Protein 4QNI (pdb70)

InterPro domains:
  IPR025371 BT_3044-like, C-terminal [PF14274] (180-335)
  IPR032509 Domain of unknown function DUF4973 [PF16343] (24-166)

Nearest PDB structures (foldseek):
  4qni-assembly1_A  TM=1.003E+00  e=5.039E-66  Bacteroides thetaiotaomicron VPI-5482
  3sot-assembly1_B  TM=8.609E-01  e=1.521E-31  Bacteroides ovatus ATCC 8483
  3sot-assembly2_E  TM=8.534E-01  e=2.349E-31  Bacteroides ovatus ATCC 8483
  3nqk-assembly1_A-2  TM=8.377E-01  e=5.308E-31  Bacteroides ovatus ATCC 8483
  3p02-assembly1_A  TM=8.271E-01  e=9.589E-28  Bacteroides ovatus ATCC 8483

Structure (mmCIF, N/CA/C/O backbone):
data_4QNI
#
_entry.id   4QNI
#
_cell.length_a   96.922
_cell.length_b   96.922
_cell.length_c   158.067
_cell.angle_alpha   90.000
_cell.angle_beta   90.000
_cell.angle_gamma   90.000
#
_symmetry.space_group_name_H-M   'I 4 2 2'
#
loop_
_entity.id
_entity.type
_entity.pdbx_description
1 polymer 'Uncharacterized protein'
2 non-polymer 'CHLORIDE ION'
3 non-polymer 'CITRIC ACID'
4 non-polymer 1,2-ETHANEDIOL
5 water water
#
loop_
_atom_site.group_PDB
_atom_site.id
_atom_site.type_symbol
_atom_site.label_atom_id
_atom_site.label_alt_id
_atom_site.label_comp_id
_atom_site.label_asym_id
_atom_site.label_entity_id
_atom_site.label_seq_id
_atom_site.pdbx_PDB_ins_code
_atom_site.Cartn_x
_atom_site.Cartn_y
_atom_site.Cartn_z
_atom_site.occupancy
_atom_site.B_iso_or_equiv
_atom_site.auth_seq_id
_atom_site.auth_comp_id
_atom_site.auth_asym_id
_atom_site.auth_atom_id
_atom_site.pdbx_PDB_model_num
ATOM 1 N N . TYR A 1 9 ? 37.664 40.316 56.165 1.00 99.06 29 TYR A N 1
ATOM 2 C CA . TYR A 1 9 ? 38.290 39.957 54.891 1.00 97.46 29 TYR A CA 1
ATOM 3 C C . TYR A 1 9 ? 37.768 38.586 54.427 1.00 98.50 29 TYR A C 1
ATOM 4 O O . TYR A 1 9 ? 36.550 38.368 54.496 1.00 98.80 29 TYR A O 1
ATOM 6 N N . GLU A 1 10 ? 38.682 37.684 53.929 1.00 91.18 30 GLU A N 1
ATOM 7 C CA . GLU A 1 10 ? 38.462 36.303 53.450 1.00 88.27 30 GLU A CA 1
ATOM 8 C C . GLU A 1 10 ? 37.700 36.215 52.094 1.00 88.71 30 GLU A C 1
ATOM 9 O O . GLU A 1 10 ? 37.992 35.324 51.285 1.00 86.13 30 GLU A O 1
ATOM 11 N N . HIS A 1 11 ? 36.731 37.131 51.865 1.00 84.33 31 HIS A N 1
ATOM 12 C CA . HIS A 1 11 ? 35.884 37.181 50.671 1.00 82.40 31 HIS A CA 1
ATOM 13 C C . HIS A 1 11 ? 35.984 38.498 49.922 1.00 81.65 31 HIS A C 1
ATOM 14 O O . HIS A 1 11 ? 35.682 39.556 50.478 1.00 82.44 31 HIS A O 1
ATOM 21 N N . TYR A 1 12 ? 36.362 38.418 48.642 1.00 73.78 32 TYR A N 1
ATOM 22 C CA . TYR A 1 12 ? 36.394 39.541 47.712 1.00 72.44 32 TYR A CA 1
ATOM 23 C C . TYR A 1 12 ? 35.131 39.470 46.841 1.00 67.87 32 TYR A C 1
ATOM 24 O O . TYR A 1 12 ? 34.810 38.419 46.289 1.00 62.97 32 TYR A O 1
ATOM 33 N N . ILE A 1 13 ? 34.391 40.573 46.782 1.00 63.90 33 ILE A N 1
ATOM 34 C CA . ILE A 1 13 ? 33.147 40.698 46.031 1.00 63.05 33 ILE A CA 1
ATOM 35 C C . ILE A 1 13 ? 33.346 41.655 44.869 1.00 66.20 33 ILE A C 1
ATOM 36 O O . ILE A 1 13 ? 33.911 42.734 45.048 1.00 66.48 33 ILE A O 1
ATOM 41 N N . SER A 1 14 ? 32.855 41.285 43.691 1.00 61.97 34 SER A N 1
ATOM 42 C CA . SER A 1 14 ? 32.940 42.145 42.506 1.00 61.90 34 SER A CA 1
ATOM 43 C C . SER A 1 14 ? 31.812 41.849 41.500 1.00 64.19 34 SER A C 1
ATOM 44 O O . SER A 1 14 ? 31.312 40.732 41.455 1.00 64.18 34 SER A O 1
ATOM 47 N N . PHE A 1 15 ? 31.443 42.834 40.676 1.00 59.23 35 PHE A N 1
ATOM 48 C CA . PHE A 1 15 ? 30.452 42.651 39.607 1.00 57.69 35 PHE A CA 1
ATOM 49 C C . PHE A 1 15 ? 31.160 41.977 38.470 1.00 66.14 35 PHE A C 1
ATOM 50 O O . PHE A 1 15 ? 32.357 42.172 38.409 1.00 62.66 35 PHE A O 1
ATOM 58 N N . SER A 1 16 ? 30.473 41.218 37.564 1.00 71.87 36 SER A N 1
ATOM 59 C CA . SER A 1 16 ? 31.132 40.522 36.430 1.00 74.81 36 SER A CA 1
ATOM 60 C C . SER A 1 16 ? 31.955 41.524 35.568 1.00 88.99 36 SER A C 1
ATOM 61 O O . SER A 1 16 ? 31.558 42.074 34.522 1.00 89.88 36 SER A O 1
ATOM 64 N N . SER A 1 17 ? 33.103 41.793 36.187 1.00 90.78 37 SER A N 1
ATOM 65 C CA . SER A 1 17 ? 34.296 42.568 35.909 1.00 92.09 37 SER A CA 1
ATOM 66 C C . SER A 1 17 ? 35.378 41.792 36.670 1.00 96.42 37 SER A C 1
ATOM 67 O O . SER A 1 17 ? 35.431 41.797 37.910 1.00 95.24 37 SER A O 1
ATOM 70 N N . GLN A 1 18 ? 36.077 40.955 35.920 1.00 92.83 38 GLN A N 1
ATOM 71 C CA . GLN A 1 18 ? 37.172 40.131 36.383 1.00 91.58 38 GLN A CA 1
ATOM 72 C C . GLN A 1 18 ? 38.160 40.061 35.222 1.00 97.71 38 GLN A C 1
ATOM 73 O O . GLN A 1 18 ? 37.730 39.950 34.064 1.00 96.85 38 GLN A O 1
ATOM 75 N N . LEU A 1 19 ? 39.477 40.182 35.514 1.00 96.75 39 LEU A N 1
ATOM 76 C CA . LEU A 1 19 ? 40.541 40.129 34.496 1.00 97.52 39 LEU A CA 1
ATOM 77 C C . LEU A 1 19 ? 40.576 38.740 33.826 1.00 101.98 39 LEU A C 1
ATOM 78 O O . LEU A 1 19 ? 41.430 38.479 32.972 1.00 101.65 39 LEU A O 1
ATOM 80 N N . ASP A 1 20 ? 39.598 37.874 34.188 1.00 98.63 40 ASP A N 1
ATOM 81 C CA . ASP A 1 20 ? 39.405 36.528 33.670 1.00 97.20 40 ASP A CA 1
ATOM 82 C C . ASP A 1 20 ? 38.801 36.588 32.222 1.00 102.28 40 ASP A C 1
ATOM 83 O O . ASP A 1 20 ? 37.686 36.144 31.929 1.00 102.58 40 ASP A O 1
ATOM 88 N N . SER A 1 21 ? 39.582 37.261 31.362 1.00 98.55 41 SER A N 1
ATOM 89 C CA . SER A 1 21 ? 39.600 37.418 29.908 1.00 98.05 41 SER A CA 1
ATOM 90 C C . SER A 1 21 ? 40.963 36.801 29.526 1.00 98.98 41 SER A C 1
ATOM 91 O O . SER A 1 21 ? 41.249 36.454 28.370 1.00 98.68 41 SER A O 1
ATOM 94 N N . LYS A 1 22 ? 41.786 36.659 30.596 1.00 91.55 42 LYS A N 1
ATOM 95 C CA . LYS A 1 22 ? 43.111 36.071 30.757 1.00 88.62 42 LYS A CA 1
ATOM 96 C C . LYS A 1 22 ? 43.061 35.155 32.001 1.00 85.85 42 LYS A C 1
ATOM 97 O O . LYS A 1 22 ? 42.125 35.251 32.799 1.00 85.28 42 LYS A O 1
ATOM 99 N N . GLY A 1 23 ? 44.049 34.289 32.175 1.00 76.46 43 GLY A N 1
ATOM 100 C CA . GLY A 1 23 ? 44.052 33.425 33.347 1.00 72.43 43 GLY A CA 1
ATOM 101 C C . GLY A 1 23 ? 44.431 31.982 33.120 1.00 67.80 43 GLY A C 1
ATOM 102 O O . GLY A 1 23 ? 45.086 31.399 33.991 1.00 67.92 43 GLY A O 1
ATOM 103 N N . VAL A 1 24 ? 44.009 31.378 31.980 1.00 57.41 44 VAL A N 1
ATOM 104 C CA . VAL A 1 24 ? 44.326 29.968 31.683 1.00 53.31 44 VAL A CA 1
ATOM 105 C C . VAL A 1 24 ? 45.706 29.870 31.007 1.00 54.02 44 VAL A C 1
ATOM 106 O O . VAL A 1 24 ? 45.928 30.516 29.984 1.00 53.84 44 VAL A O 1
ATOM 110 N N . THR A 1 25 ? 46.619 29.060 31.584 1.00 47.47 45 THR A N 1
ATOM 111 C CA . THR A 1 25 ? 47.947 28.757 31.039 1.00 45.95 45 THR A CA 1
ATOM 112 C C . THR A 1 25 ? 47.892 27.371 30.399 1.00 45.51 45 THR A C 1
ATOM 113 O O . THR A 1 25 ? 47.468 26.416 31.032 1.00 42.59 45 THR A O 1
ATOM 117 N N . ASN A 1 26 ? 48.350 27.272 29.162 1.00 41.81 46 ASN A N 1
ATOM 118 C CA . ASN A 1 26 ? 48.374 26.040 28.410 1.00 40.52 46 ASN A CA 1
ATOM 119 C C . ASN A 1 26 ? 49.674 25.310 28.707 1.00 46.16 46 ASN A C 1
ATOM 120 O O . ASN A 1 26 ? 50.747 25.877 28.571 1.00 47.76 46 ASN A O 1
ATOM 125 N N . ILE A 1 27 ? 49.572 24.066 29.174 1.00 42.50 47 ILE A N 1
ATOM 126 C CA . ILE A 1 27 ? 50.701 23.233 29.564 1.00 42.44 47 ILE A CA 1
ATOM 127 C C . ILE A 1 27 ? 50.638 21.944 28.759 1.00 44.65 47 ILE A C 1
ATOM 128 O O . ILE A 1 27 ? 49.631 21.227 28.815 1.00 44.18 47 ILE A O 1
ATOM 133 N N . TYR A 1 28 ? 51.723 21.620 28.075 1.00 38.77 48 TYR A N 1
ATOM 134 C CA . TYR A 1 28 ? 51.821 20.430 27.250 1.00 38.74 48 TYR A CA 1
ATOM 135 C C . TYR A 1 28 ? 52.652 19.407 27.987 1.00 41.68 48 TYR A C 1
ATOM 136 O O . TYR A 1 28 ? 53.788 19.672 28.388 1.00 42.12 48 TYR A O 1
ATOM 145 N N . VAL A 1 29 ? 52.041 18.254 28.219 1.00 37.09 49 VAL A N 1
ATOM 146 C CA . VAL A 1 29 ? 52.587 17.142 28.999 1.00 36.52 49 VAL A CA 1
ATOM 147 C C . VAL A 1 29 ? 52.613 15.889 28.101 1.00 38.85 49 VAL A C 1
ATOM 148 O O . VAL A 1 29 ? 51.588 15.587 27.503 1.00 37.13 49 VAL A O 1
ATOM 152 N N . PRO A 1 30 ? 53.726 15.143 27.964 1.00 36.40 50 PRO A N 1
ATOM 153 C CA . PRO A 1 30 ? 53.672 13.950 27.097 1.00 36.84 50 PRO A CA 1
ATOM 154 C C . PRO A 1 30 ? 52.645 12.978 27.650 1.00 39.85 50 PRO A C 1
ATOM 155 O O . PRO A 1 30 ? 52.544 12.863 28.868 1.00 38.09 50 PRO A O 1
ATOM 159 N N . TYR A 1 31 ? 51.826 12.350 26.767 1.00 35.89 51 TYR A N 1
ATOM 160 C CA . TYR A 1 31 ? 50.796 11.403 27.197 1.00 34.69 51 TYR A CA 1
ATOM 161 C C . TYR A 1 31 ? 51.469 10.283 28.000 1.00 41.10 51 TYR A C 1
ATOM 162 O O . TYR A 1 31 ? 50.978 9.905 29.060 1.00 42.37 51 TYR A O 1
ATOM 171 N N . SER A 1 32 ? 52.626 9.831 27.523 1.00 37.63 52 SER A N 1
ATOM 172 C CA . SER A 1 32 ? 53.480 8.858 28.170 1.00 39.58 52 SER A CA 1
ATOM 173 C C . SER A 1 32 ? 54.873 9.447 28.376 1.00 45.37 52 SER A C 1
ATOM 174 O O . SER A 1 32 ? 55.473 9.970 27.444 1.00 44.32 52 SER A O 1
ATOM 177 N N . ARG A 1 33 ? 55.373 9.375 29.593 1.00 47.05 53 ARG A N 1
ATOM 178 C CA . ARG A 1 33 ? 56.735 9.784 29.916 1.00 49.44 53 ARG A CA 1
ATOM 179 C C . ARG A 1 33 ? 57.664 8.587 29.708 1.00 58.06 53 ARG A C 1
ATOM 180 O O . ARG A 1 33 ? 57.474 7.524 30.311 1.00 58.25 53 ARG A O 1
ATOM 188 N N . HIS A 1 34 ? 58.643 8.747 28.837 1.00 58.00 54 HIS A N 1
ATOM 189 C CA . HIS A 1 34 ? 59.614 7.690 28.582 1.00 60.71 54 HIS A CA 1
ATOM 190 C C . HIS A 1 34 ? 60.967 8.291 28.325 1.00 64.81 54 HIS A C 1
ATOM 191 O O . HIS A 1 34 ? 61.082 9.510 28.196 1.00 61.66 54 HIS A O 1
ATOM 198 N N . ASP A 1 35 ? 62.002 7.416 28.314 1.00 66.27 55 ASP A N 1
ATOM 199 C CA . ASP A 1 35 ? 63.414 7.730 28.090 1.00 69.09 55 ASP A CA 1
ATOM 200 C C . ASP A 1 35 ? 63.768 7.687 26.590 1.00 77.03 55 ASP A C 1
ATOM 201 O O . ASP A 1 35 ? 62.997 7.152 25.776 1.00 74.76 55 ASP A O 1
ATOM 206 N N . ALA A 1 36 ? 64.968 8.201 26.237 1.00 78.03 56 ALA A N 1
ATOM 207 C CA . ALA A 1 36 ? 65.474 8.234 24.857 1.00 79.24 56 ALA A CA 1
ATOM 208 C C . ALA A 1 36 ? 65.322 6.871 24.137 1.00 85.62 56 ALA A C 1
ATOM 209 O O . ALA A 1 36 ? 65.058 6.838 22.930 1.00 84.61 56 ALA A O 1
ATOM 211 N N . GLU A 1 37 ? 65.410 5.761 24.904 1.00 84.16 57 GLU A N 1
ATOM 212 C CA . GLU A 1 37 ? 65.260 4.386 24.413 1.00 84.67 57 GLU A CA 1
ATOM 213 C C . GLU A 1 37 ? 63.764 3.973 24.254 1.00 84.50 57 GLU A C 1
ATOM 214 O O . GLU A 1 37 ? 63.485 2.859 23.806 1.00 83.55 57 GLU A O 1
ATOM 216 N N . GLY A 1 38 ? 62.835 4.863 24.627 1.00 79.34 58 GLY A N 1
ATOM 217 C CA . GLY A 1 38 ? 61.393 4.634 24.517 1.00 76.85 58 GLY A CA 1
ATOM 218 C C . GLY A 1 38 ? 60.724 3.796 25.595 1.00 79.16 58 GLY A C 1
ATOM 219 O O . GLY A 1 38 ? 59.544 3.465 25.445 1.00 78.52 58 GLY A O 1
ATOM 220 N N . ASN A 1 39 ? 61.451 3.442 26.690 1.00 74.82 59 ASN A N 1
ATOM 221 C CA . ASN A 1 39 ? 60.883 2.703 27.839 1.00 73.69 59 ASN A CA 1
ATOM 222 C C . ASN A 1 39 ? 60.139 3.680 28.780 1.00 72.61 59 ASN A C 1
ATOM 223 O O . ASN A 1 39 ? 60.615 4.794 29.006 1.00 70.18 59 ASN A O 1
ATOM 228 N N . TYR A 1 40 ? 59.013 3.238 29.364 1.00 65.84 60 TYR A N 1
ATOM 229 C CA . TYR A 1 40 ? 58.177 4.040 30.244 1.00 62.37 60 TYR A CA 1
ATOM 230 C C . TYR A 1 40 ? 58.847 4.387 31.566 1.00 67.13 60 TYR A C 1
ATOM 231 O O . TYR A 1 40 ? 59.269 3.514 32.324 1.00 69.03 60 TYR A O 1
ATOM 240 N N . ALA A 1 41 ? 58.847 5.680 31.859 1.00 62.11 61 ALA A N 1
ATOM 241 C CA . ALA A 1 41 ? 59.471 6.278 33.023 1.00 61.99 61 ALA A CA 1
ATOM 242 C C . ALA A 1 41 ? 58.519 6.498 34.170 1.00 65.00 61 ALA A C 1
ATOM 243 O O . ALA A 1 41 ? 58.985 6.624 35.302 1.00 66.46 61 ALA A O 1
ATOM 245 N N . GLU A 1 42 ? 57.200 6.585 33.912 1.00 59.27 62 GLU A N 1
ATOM 246 C CA . GLU A 1 42 ? 56.270 6.901 34.998 1.00 57.52 62 GLU A CA 1
ATOM 247 C C . GLU A 1 42 ? 55.245 5.807 35.305 1.00 64.80 62 GLU A C 1
ATOM 248 O O . GLU A 1 42 ? 54.236 6.088 35.967 1.00 64.73 62 GLU A O 1
ATOM 254 N N . GLY A 1 43 ? 55.563 4.569 34.924 1.00 63.57 63 GLY A N 1
ATOM 255 C CA . GLY A 1 43 ? 54.732 3.403 35.213 1.00 64.42 63 GLY A CA 1
ATOM 256 C C . GLY A 1 43 ? 53.997 2.778 34.043 1.00 68.35 63 GLY A C 1
ATOM 257 O O . GLY A 1 43 ? 53.293 1.777 34.225 1.00 70.29 63 GLY A O 1
ATOM 258 N N . GLY A 1 44 ? 54.144 3.362 32.856 1.00 60.90 64 GLY A N 1
ATOM 259 C CA . GLY A 1 44 ? 53.502 2.840 31.664 1.00 58.58 64 GLY A CA 1
ATOM 260 C C . GLY A 1 44 ? 52.819 3.881 30.808 1.00 58.15 64 GLY A C 1
ATOM 261 O O . GLY A 1 44 ? 52.972 5.087 30.993 1.00 56.61 64 GLY A O 1
ATOM 262 N N . GLU A 1 45 ? 52.104 3.372 29.829 1.00 52.47 65 GLU A N 1
ATOM 263 C CA . GLU A 1 45 ? 51.282 4.024 28.816 1.00 48.80 65 GLU A CA 1
ATOM 264 C C . GLU A 1 45 ? 50.281 4.954 29.538 1.00 49.07 65 GLU A C 1
ATOM 265 O O . GLU A 1 45 ? 49.625 4.531 30.494 1.00 49.92 65 GLU A O 1
ATOM 271 N N . GLY A 1 46 ? 50.244 6.216 29.143 1.00 41.97 66 GLY A N 1
ATOM 272 C CA . GLY A 1 46 ? 49.345 7.192 29.752 1.00 40.79 66 GLY A CA 1
ATOM 273 C C . GLY A 1 46 ? 49.743 7.744 31.108 1.00 44.38 66 GLY A C 1
ATOM 274 O O . GLY A 1 46 ? 48.981 8.525 31.690 1.00 43.81 66 GLY A O 1
ATOM 275 N N . ARG A 1 47 ? 50.917 7.310 31.644 1.00 40.46 67 ARG A N 1
ATOM 276 C CA . ARG A 1 47 ? 51.474 7.783 32.903 1.00 40.20 67 ARG A CA 1
ATOM 277 C C . ARG A 1 47 ? 52.542 8.762 32.583 1.00 45.19 67 ARG A C 1
ATOM 278 O O . ARG A 1 47 ? 53.417 8.496 31.756 1.00 46.64 67 ARG A O 1
ATOM 286 N N . SER A 1 48 ? 52.459 9.921 33.204 1.00 39.49 68 SER A N 1
ATOM 287 C CA . SER A 1 48 ? 53.387 10.991 32.901 1.00 38.49 68 SER A CA 1
ATOM 288 C C . SER A 1 48 ? 53.596 11.922 34.095 1.00 43.45 68 SER A C 1
ATOM 289 O O . SER A 1 48 ? 53.130 11.634 35.210 1.00 43.65 68 SER A O 1
ATOM 292 N N . ASN A 1 49 ? 54.314 13.036 33.860 1.00 39.64 69 ASN A N 1
ATOM 293 C CA . ASN A 1 49 ? 54.597 14.016 34.902 1.00 39.85 69 ASN A CA 1
ATOM 294 C C . ASN A 1 49 ? 54.903 15.347 34.296 1.00 43.80 69 ASN A C 1
ATOM 295 O O . ASN A 1 49 ? 55.186 15.435 33.111 1.00 43.86 69 ASN A O 1
ATOM 300 N N . TYR A 1 50 ? 54.895 16.383 35.124 1.00 41.15 70 TYR A N 1
ATOM 301 C CA . TYR A 1 50 ? 55.256 17.724 34.712 1.00 40.74 70 TYR A CA 1
ATOM 302 C C . TYR A 1 50 ? 55.872 18.458 35.890 1.00 44.08 70 TYR A C 1
ATOM 303 O O . TYR A 1 50 ? 55.256 18.541 36.950 1.00 42.67 70 TYR A O 1
ATOM 312 N N . GLN A 1 51 ? 57.075 19.002 35.693 1.00 41.63 71 GLN A N 1
ATOM 313 C CA . GLN A 1 51 ? 57.809 19.752 36.704 1.00 42.47 71 GLN A CA 1
ATOM 314 C C . GLN A 1 51 ? 57.433 21.245 36.597 1.00 46.98 71 GLN A C 1
ATOM 315 O O . GLN A 1 51 ? 57.827 21.936 35.657 1.00 46.92 71 GLN A O 1
ATOM 321 N N . LEU A 1 52 ? 56.586 21.711 37.523 1.00 42.36 72 LEU A N 1
ATOM 322 C CA . LEU A 1 52 ? 56.066 23.077 37.487 1.00 41.42 72 LEU A CA 1
ATOM 323 C C . LEU A 1 52 ? 56.922 24.011 38.336 1.00 45.98 72 LEU A C 1
ATOM 324 O O . LEU A 1 52 ? 56.978 23.854 39.557 1.00 45.92 72 LEU A O 1
ATOM 329 N N . PRO A 1 53 ? 57.587 25.007 37.704 1.00 43.81 73 PRO A N 1
ATOM 330 C CA . PRO A 1 53 ? 58.430 25.933 38.471 1.00 44.33 73 PRO A CA 1
ATOM 331 C C . PRO A 1 53 ? 57.654 26.860 39.400 1.00 48.10 73 PRO A C 1
ATOM 332 O O . PRO A 1 53 ? 56.570 27.341 39.073 1.00 47.41 73 PRO A O 1
ATOM 336 N N . ILE A 1 54 ? 58.236 27.096 40.575 1.00 44.45 74 ILE A N 1
ATOM 337 C CA . ILE A 1 54 ? 57.741 27.987 41.616 1.00 43.91 74 ILE A CA 1
ATOM 338 C C . ILE A 1 54 ? 58.905 28.885 41.928 1.00 50.97 74 ILE A C 1
ATOM 339 O O . ILE A 1 54 ? 59.999 28.389 42.232 1.00 51.71 74 ILE A O 1
ATOM 344 N N . LEU A 1 55 ? 58.694 30.196 41.784 1.00 48.15 75 LEU A N 1
ATOM 345 C CA . LEU A 1 55 ? 59.727 31.198 41.988 1.00 50.33 75 LEU A CA 1
ATOM 346 C C . LEU A 1 55 ? 59.640 31.821 43.373 1.00 53.64 75 LEU A C 1
ATOM 347 O O . LEU A 1 55 ? 58.550 32.060 43.893 1.00 52.02 75 LEU A O 1
ATOM 352 N N . VAL A 1 56 ? 60.803 32.048 43.980 1.00 52.61 76 VAL A N 1
ATOM 353 C CA . VAL A 1 56 ? 60.948 32.601 45.332 1.00 53.02 76 VAL A CA 1
ATOM 354 C C . VAL A 1 56 ? 61.936 33.757 45.332 1.00 58.74 76 VAL A C 1
ATOM 355 O O . VAL A 1 56 ? 63.067 33.594 44.889 1.00 58.98 76 VAL A O 1
ATOM 359 N N . SER A 1 57 ? 61.529 34.898 45.896 1.00 57.71 77 SER A N 1
ATOM 360 C CA . SER A 1 57 ? 62.384 36.078 46.108 1.00 60.65 77 SER A CA 1
ATOM 361 C C . SER A 1 57 ? 63.119 35.967 47.490 1.00 67.95 77 SER A C 1
ATOM 362 O O . SER A 1 57 ? 62.759 35.122 48.302 1.00 68.35 77 SER A O 1
ATOM 365 N N . GLY A 1 58 ? 64.129 36.802 47.729 1.00 67.56 78 GLY A N 1
ATOM 366 C CA . GLY A 1 58 ? 64.903 36.826 48.974 1.00 93.52 78 GLY A CA 1
ATOM 367 C C . GLY A 1 58 ? 65.725 35.587 49.303 1.00 120.48 78 GLY A C 1
ATOM 368 O O . GLY A 1 58 ? 65.966 34.716 48.460 1.00 82.06 78 GLY A O 1
ATOM 369 N N . PRO A 1 63 ? 67.868 34.186 53.453 1.00 108.82 83 PRO A N 1
ATOM 370 C CA . PRO A 1 63 ? 68.880 33.145 53.211 1.00 109.47 83 PRO A CA 1
ATOM 371 C C . PRO A 1 63 ? 68.647 31.908 54.099 1.00 113.11 83 PRO A C 1
ATOM 372 O O . PRO A 1 63 ? 69.601 31.300 54.601 1.00 114.14 83 PRO A O 1
ATOM 376 N N . SER A 1 64 ? 67.357 31.527 54.264 1.00 107.56 84 SER A N 1
ATOM 377 C CA . SER A 1 64 ? 66.886 30.355 55.022 1.00 106.30 84 SER A CA 1
ATOM 378 C C . SER A 1 64 ? 66.106 29.397 54.088 1.00 106.30 84 SER A C 1
ATOM 379 O O . SER A 1 64 ? 65.964 29.706 52.896 1.00 105.12 84 SER A O 1
ATOM 382 N N . ASN A 1 65 ? 65.621 28.238 54.625 1.00 99.98 85 ASN A N 1
ATOM 383 C CA . ASN 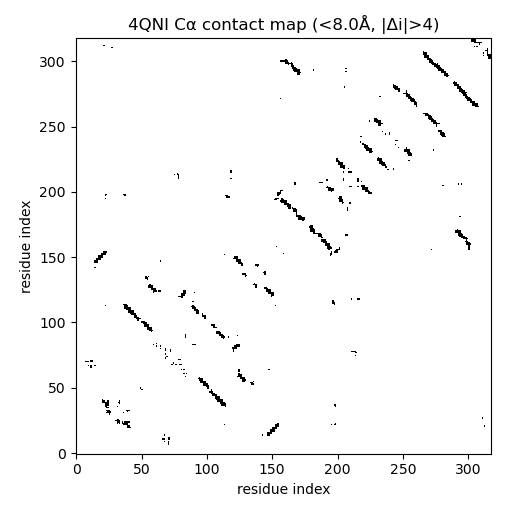A 1 65 ? 64.842 27.222 53.890 1.00 96.49 85 ASN A CA 1
ATOM 384 C C . ASN A 1 65 ? 63.356 27.578 53.879 1.00 93.19 85 ASN A C 1
ATOM 385 O O . ASN A 1 65 ? 62.788 27.903 54.929 1.00 92.60 85 ASN A O 1
ATOM 390 N N . VAL A 1 66 ? 62.723 27.510 52.695 1.00 83.96 86 VAL A N 1
ATOM 391 C CA . VAL A 1 66 ? 61.309 27.874 52.536 1.00 79.40 86 VAL A CA 1
ATOM 392 C C . VAL A 1 66 ? 60.481 26.639 52.171 1.00 77.48 86 VAL A C 1
ATOM 393 O O . VAL A 1 66 ? 60.832 25.907 51.246 1.00 77.57 86 VAL A O 1
ATOM 397 N N . THR A 1 67 ? 59.390 26.416 52.904 1.00 69.41 87 THR A N 1
ATOM 398 C CA . THR A 1 67 ? 58.436 25.350 52.635 1.00 66.87 87 THR A CA 1
ATOM 399 C C . THR A 1 67 ? 57.221 26.025 52.042 1.00 66.31 87 THR A C 1
ATOM 400 O O . THR A 1 67 ? 56.553 26.801 52.723 1.00 66.58 87 THR A O 1
ATOM 404 N N . VAL A 1 68 ? 56.958 25.764 50.769 1.00 58.93 88 VAL A N 1
ATOM 405 C CA . VAL A 1 68 ? 55.840 26.354 50.034 1.00 54.85 88 VAL A CA 1
ATOM 406 C C . VAL A 1 68 ? 54.660 25.389 50.087 1.00 54.15 88 VAL A C 1
ATOM 407 O O . VAL A 1 68 ? 54.813 24.195 49.849 1.00 53.60 88 VAL A O 1
ATOM 411 N N . HIS A 1 69 ? 53.495 25.923 50.413 1.00 48.97 89 HIS A N 1
ATOM 412 C CA . HIS A 1 69 ? 52.243 25.194 50.493 1.00 48.82 89 HIS A CA 1
ATOM 413 C C . HIS A 1 69 ? 51.402 25.536 49.287 1.00 50.44 89 HIS A C 1
ATOM 414 O O . HIS A 1 69 ? 51.203 26.715 48.983 1.00 50.57 89 HIS A O 1
ATOM 421 N N . VAL A 1 70 ? 50.964 24.494 48.581 1.00 43.64 90 VAL A N 1
ATOM 422 C CA . VAL A 1 70 ? 50.212 24.552 47.334 1.00 42.06 90 VAL A CA 1
ATOM 423 C C . VAL A 1 70 ? 48.886 23.824 47.550 1.00 48.11 90 VAL A C 1
ATOM 424 O O . VAL A 1 70 ? 48.870 22.760 48.162 1.00 49.45 90 VAL A O 1
ATOM 428 N N . ALA A 1 71 ? 47.784 24.380 47.039 1.00 43.50 91 ALA A N 1
ATOM 429 C CA . ALA A 1 71 ? 46.489 23.731 47.195 1.00 42.65 91 ALA A CA 1
ATOM 430 C C . ALA A 1 71 ? 45.637 23.894 45.949 1.00 45.04 91 ALA A C 1
ATOM 431 O O . ALA A 1 71 ? 45.886 24.784 45.134 1.00 43.23 91 ALA A O 1
ATOM 433 N N . HIS A 1 72 ? 44.647 22.996 45.813 1.00 42.04 92 HIS A N 1
ATOM 434 C CA . HIS A 1 72 ? 43.626 22.993 44.774 1.00 42.32 92 HIS A CA 1
ATOM 435 C C . HIS A 1 72 ? 42.862 24.311 44.899 1.00 47.75 92 HIS A C 1
ATOM 436 O O 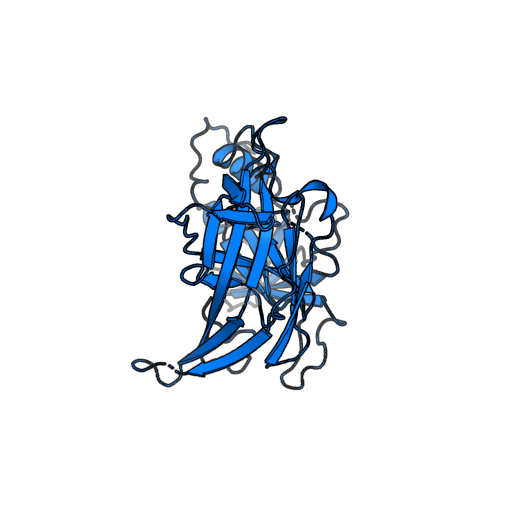. HIS A 1 72 ? 42.643 24.761 46.018 1.00 48.54 92 HIS A O 1
ATOM 443 N N . ASP A 1 73 ? 42.572 24.985 43.772 1.00 43.26 93 ASP A N 1
ATOM 444 C CA . ASP A 1 73 ? 41.885 26.273 43.790 1.00 42.91 93 ASP A CA 1
ATOM 445 C C . ASP A 1 73 ? 40.654 26.238 42.854 1.00 44.56 93 ASP A C 1
ATOM 446 O O . ASP A 1 73 ? 40.626 26.891 41.815 1.00 43.34 93 ASP A O 1
ATOM 451 N N . ALA A 1 74 ? 39.631 25.488 43.252 1.00 42.01 94 ALA A N 1
ATOM 452 C CA . ALA A 1 74 ? 38.381 25.361 42.498 1.00 41.74 94 ALA A CA 1
ATOM 453 C C . ALA A 1 74 ? 37.636 26.713 42.415 1.00 45.69 94 ALA A C 1
ATOM 454 O O . ALA A 1 74 ? 36.979 26.980 41.411 1.00 44.97 94 ALA A O 1
ATOM 456 N N . ASP A 1 75 ? 37.831 27.586 43.416 1.00 43.47 95 ASP A N 1
ATOM 457 C CA . ASP A 1 75 ? 37.212 28.924 43.496 1.00 45.10 95 ASP A CA 1
ATOM 458 C C . ASP A 1 75 ? 37.577 29.798 42.336 1.00 47.15 95 ASP A C 1
ATOM 459 O O . ASP A 1 75 ? 36.677 30.291 41.675 1.00 47.79 95 ASP A O 1
ATOM 464 N N . THR A 1 76 ? 38.881 29.973 42.062 1.00 42.43 96 THR A N 1
ATOM 465 C CA . THR A 1 76 ? 39.358 30.796 40.942 1.00 41.76 96 THR A CA 1
ATOM 466 C C . THR A 1 76 ? 38.843 30.224 39.605 1.00 43.96 96 THR A C 1
ATOM 467 O O . THR A 1 76 ? 38.446 30.991 38.732 1.00 44.00 96 THR A O 1
ATOM 471 N N . LEU A 1 77 ? 38.833 28.893 39.457 1.00 40.18 97 LEU A N 1
ATOM 472 C CA . LEU A 1 77 ? 38.324 28.259 38.244 1.00 39.64 97 LEU A CA 1
ATOM 473 C C . LEU A 1 77 ? 36.833 28.576 38.088 1.00 44.32 97 LEU A C 1
ATOM 474 O O . LEU A 1 77 ? 36.403 28.943 36.993 1.00 44.77 97 LEU A O 1
ATOM 479 N N . ASN A 1 78 ? 36.051 28.469 39.185 1.00 41.22 98 ASN A N 1
ATOM 480 C CA . ASN A 1 78 ? 34.622 28.800 39.143 1.00 42.73 98 ASN A CA 1
ATOM 481 C C . ASN A 1 78 ? 34.370 30.240 38.695 1.00 49.02 98 ASN A C 1
ATOM 482 O O . ASN A 1 78 ? 33.559 30.439 37.796 1.00 49.26 98 ASN A O 1
ATOM 487 N N . ILE A 1 79 ? 35.085 31.235 39.285 1.00 47.57 99 ILE A N 1
ATOM 488 C CA . ILE A 1 79 ? 34.974 32.659 38.896 1.00 48.40 99 ILE A CA 1
ATOM 489 C C . ILE A 1 79 ? 35.287 32.787 37.399 1.00 53.03 99 ILE A C 1
ATOM 490 O O . ILE A 1 79 ? 34.492 33.361 36.652 1.00 52.35 99 ILE A O 1
ATOM 495 N N . LEU A 1 80 ? 36.415 32.186 36.964 1.00 49.00 100 LEU A N 1
ATOM 496 C CA . LEU A 1 80 ? 36.844 32.257 35.581 1.00 48.43 100 LEU A CA 1
ATOM 497 C C . LEU A 1 80 ? 35.779 31.659 34.662 1.00 51.16 100 LEU A C 1
ATOM 498 O O . LEU A 1 80 ? 35.483 32.268 33.636 1.00 50.96 100 LEU A O 1
ATOM 503 N N . ASN A 1 81 ? 35.222 30.474 35.005 1.00 47.43 101 ASN A N 1
ATOM 504 C CA . ASN A 1 81 ? 34.184 29.844 34.175 1.00 47.53 101 ASN A CA 1
ATOM 505 C C . ASN A 1 81 ? 32.935 30.736 34.047 1.00 52.11 101 ASN A C 1
ATOM 506 O O . ASN A 1 81 ? 32.435 30.903 32.935 1.00 49.53 101 ASN A O 1
ATOM 511 N N . TYR A 1 82 ? 32.447 31.315 35.169 1.00 51.57 102 TYR A N 1
ATOM 512 C CA . TYR A 1 82 ? 31.257 32.166 35.103 1.00 55.18 102 TYR A CA 1
ATOM 513 C C . TYR A 1 82 ? 31.542 33.466 34.353 1.00 60.61 102 TYR A C 1
ATOM 514 O O . TYR A 1 82 ? 30.722 33.872 33.526 1.00 60.06 102 TYR A O 1
ATOM 523 N N . ALA A 1 83 ? 32.727 34.062 34.570 1.00 58.28 103 ALA A N 1
ATOM 524 C CA . ALA A 1 83 ? 33.151 35.293 33.892 1.00 59.41 103 ALA A CA 1
ATOM 525 C C . ALA A 1 83 ? 33.320 35.090 32.387 1.00 62.49 103 ALA A C 1
ATOM 526 O O . ALA A 1 83 ? 33.032 35.990 31.608 1.00 64.54 103 ALA A O 1
ATOM 528 N N . ARG A 1 84 ? 33.777 33.924 31.982 1.00 57.00 104 ARG A N 1
ATOM 529 C CA . ARG A 1 84 ? 34.054 33.635 30.589 1.00 56.14 104 ARG A CA 1
ATOM 530 C C . ARG A 1 84 ? 32.843 33.075 29.819 1.00 59.32 104 ARG A C 1
ATOM 531 O O . ARG A 1 84 ? 32.660 33.418 28.644 1.00 59.16 104 ARG A O 1
ATOM 539 N N . TYR A 1 85 ? 32.061 32.184 30.439 1.00 54.79 105 TYR A N 1
ATOM 540 C CA . TYR A 1 85 ? 30.985 31.510 29.719 1.00 55.09 105 TYR A CA 1
ATOM 541 C C . TYR A 1 85 ? 29.579 31.704 30.307 1.00 59.94 105 TYR A C 1
ATOM 542 O O . TYR A 1 85 ? 28.613 31.240 29.696 1.00 59.73 105 TYR A O 1
ATOM 551 N N . ALA A 1 86 ? 29.463 32.353 31.479 1.00 58.48 106 ALA A N 1
ATOM 552 C CA . ALA A 1 86 ? 28.196 32.584 32.178 1.00 61.45 106 ALA A CA 1
ATOM 553 C C . ALA A 1 86 ? 27.358 31.279 32.293 1.00 68.03 106 ALA A C 1
ATOM 554 O O . ALA A 1 86 ? 27.851 30.303 32.848 1.00 66.08 106 ALA A O 1
ATOM 556 N N . THR A 1 87 ? 26.137 31.263 31.736 1.00 67.93 107 THR A N 1
ATOM 557 C CA . THR A 1 87 ? 25.157 30.169 31.782 1.00 68.74 107 THR A CA 1
ATOM 558 C C . THR A 1 87 ? 25.574 28.929 30.949 1.00 70.71 107 THR A C 1
ATOM 559 O O . THR A 1 87 ? 25.111 27.818 31.245 1.00 71.52 107 THR A O 1
ATOM 563 N N . ARG A 1 88 ? 26.410 29.115 29.907 1.00 63.09 108 ARG A N 1
ATOM 564 C CA . ARG A 1 88 ? 26.831 28.037 29.018 1.00 60.71 108 ARG A CA 1
ATOM 565 C C . ARG A 1 88 ? 27.842 27.104 29.697 1.00 57.74 108 ARG A C 1
ATOM 566 O O . ARG A 1 88 ? 29.009 27.082 29.322 1.00 56.05 108 ARG A O 1
ATOM 574 N N . THR A 1 89 ? 27.364 26.291 30.658 1.00 51.72 109 THR A N 1
ATOM 575 C CA . THR A 1 89 ? 28.160 25.348 31.473 1.00 49.80 109 THR A CA 1
ATOM 576 C C . THR A 1 89 ? 28.798 24.213 30.637 1.00 52.84 109 THR A C 1
ATOM 577 O O . THR A 1 89 ? 29.777 23.583 31.074 1.00 50.11 109 THR A O 1
ATOM 581 N N . GLU A 1 90 ? 28.246 23.973 29.431 1.00 49.62 110 GLU A N 1
ATOM 582 C CA . GLU A 1 90 ? 28.737 22.964 28.499 1.00 49.83 110 GLU A CA 1
ATOM 583 C C . GLU A 1 90 ? 30.140 23.353 27.961 1.00 52.82 110 GLU A C 1
ATOM 584 O O . GLU A 1 90 ? 30.870 22.497 27.469 1.00 51.73 110 GLU A O 1
ATOM 590 N N . LEU A 1 91 ? 30.515 24.639 28.094 1.00 49.29 111 LEU A N 1
ATOM 591 C CA . LEU A 1 91 ? 31.787 25.190 27.635 1.00 47.53 111 LEU A CA 1
ATOM 592 C C . LEU A 1 91 ? 32.783 25.402 28.760 1.00 49.47 111 LEU A C 1
ATOM 593 O O . LEU A 1 91 ? 33.904 25.831 28.488 1.00 48.32 111 LEU A O 1
ATOM 598 N N . TYR A 1 92 ? 32.376 25.164 30.028 1.00 45.14 112 TYR A N 1
ATOM 599 C CA . TYR A 1 92 ? 33.247 25.408 31.190 1.00 42.65 112 TYR A CA 1
ATOM 600 C C . TYR A 1 92 ? 34.513 24.582 31.152 1.00 46.05 112 TYR A C 1
ATOM 601 O O . TYR A 1 92 ? 34.493 23.485 30.610 1.00 45.97 112 TYR A O 1
ATOM 610 N N . TYR A 1 93 ? 35.605 25.095 31.735 1.00 41.75 113 TYR A N 1
ATOM 611 C CA . TYR A 1 93 ? 36.815 24.306 31.945 1.00 41.08 113 TYR A CA 1
ATOM 612 C C . TYR A 1 93 ? 36.498 23.360 33.080 1.00 45.76 113 TYR A C 1
ATOM 613 O O . TYR A 1 93 ? 35.898 23.794 34.078 1.00 47.98 113 TYR A O 1
ATOM 622 N N . GLU A 1 94 ? 36.777 22.075 32.911 1.00 40.66 114 GLU A N 1
ATOM 623 C CA . GLU A 1 94 ? 36.446 21.099 33.946 1.00 39.24 114 GLU A CA 1
ATOM 624 C C . GLU A 1 94 ? 37.603 20.947 34.895 1.00 40.50 114 GLU A C 1
ATOM 625 O O . GLU A 1 94 ? 38.758 20.986 34.514 1.00 39.47 114 GLU A O 1
ATOM 631 N N . ASP A 1 95 ? 37.269 20.819 36.152 1.00 40.63 115 ASP A N 1
ATOM 632 C CA . ASP A 1 95 ? 38.198 20.725 37.265 1.00 40.58 115 ASP A CA 1
ATOM 633 C C . ASP A 1 95 ? 38.830 19.323 37.383 1.00 44.62 115 ASP A C 1
ATOM 634 O O . ASP A 1 95 ? 38.266 18.420 37.980 1.00 43.58 115 ASP A O 1
ATOM 647 N N . GLY A 1 97 ? 41.397 18.562 39.213 1.00 42.78 117 GLY A N 1
ATOM 648 C CA . GLY A 1 97 ? 41.801 18.324 40.596 1.00 43.38 117 GLY A CA 1
ATOM 649 C C . GLY A 1 97 ? 40.666 18.068 41.572 1.00 48.65 117 GLY A C 1
ATOM 650 O O . GLY A 1 97 ? 40.903 17.962 42.777 1.00 49.90 117 GLY A O 1
ATOM 651 N N . ALA A 1 98 ? 39.428 17.920 41.066 1.00 45.33 118 ALA A N 1
ATOM 652 C CA . ALA A 1 98 ? 38.259 17.669 41.912 1.00 45.68 118 ALA A CA 1
ATOM 653 C C . ALA A 1 98 ? 38.375 16.338 42.669 1.00 48.64 118 ALA A C 1
ATOM 654 O O . ALA A 1 98 ? 39.089 15.424 42.233 1.00 47.51 118 ALA A O 1
ATOM 656 N N . GLU A 1 99 ? 37.682 16.268 43.826 1.00 45.74 119 GLU A N 1
ATOM 657 C CA . GLU A 1 99 ? 37.612 15.132 44.743 1.00 46.43 119 GLU A CA 1
ATOM 658 C C . GLU A 1 99 ? 37.250 13.853 44.015 1.00 49.66 119 GLU A C 1
ATOM 659 O O . GLU A 1 99 ? 36.215 13.810 43.344 1.00 50.45 119 GLU A O 1
ATOM 665 N N . GLY A 1 100 ? 38.114 12.846 44.136 1.00 45.10 120 GLY A N 1
ATOM 666 C CA . GLY A 1 100 ? 37.909 11.526 43.547 1.00 45.31 120 GLY A CA 1
ATOM 667 C C . GLY A 1 100 ? 38.532 11.272 42.191 1.00 49.61 120 GLY A C 1
ATOM 668 O O . GLY A 1 100 ? 38.598 10.113 41.766 1.00 49.82 120 GLY A O 1
ATOM 669 N N . LEU A 1 101 ? 38.927 12.346 41.461 1.00 46.15 121 LEU A N 1
ATOM 670 C CA . LEU A 1 101 ? 39.537 12.179 40.127 1.00 45.57 121 LEU A CA 1
ATOM 671 C C . LEU A 1 101 ? 40.935 11.628 40.297 1.00 52.66 121 LEU A C 1
ATOM 672 O O . LEU A 1 101 ? 41.602 11.876 41.307 1.00 54.58 121 LEU A O 1
ATOM 677 N N . ALA A 1 102 ? 41.347 10.827 39.365 1.00 50.37 122 ALA A N 1
ATOM 678 C CA . ALA A 1 102 ? 42.651 10.200 39.472 1.00 51.04 122 ALA A CA 1
ATOM 679 C C . ALA A 1 102 ? 43.525 10.559 38.261 1.00 48.16 122 ALA A C 1
ATOM 680 O O . ALA A 1 102 ? 44.392 9.785 37.865 1.00 44.22 122 ALA A O 1
ATOM 682 N N . TYR A 1 103 ? 43.312 11.777 37.717 1.00 42.39 123 TYR A N 1
ATOM 683 C CA . TYR A 1 103 ? 44.063 12.257 36.576 1.00 40.49 123 TYR A CA 1
ATOM 684 C C . TYR A 1 103 ? 45.357 12.874 37.006 1.00 43.68 123 TYR A C 1
ATOM 685 O O . TYR A 1 103 ? 46.360 12.673 36.345 1.00 44.10 123 TYR A O 1
ATOM 694 N N . ALA A 1 104 ? 45.348 13.590 38.131 1.00 39.88 124 ALA A N 1
ATOM 695 C CA . ALA A 1 104 ? 46.492 14.332 38.593 1.00 39.12 124 ALA A CA 1
ATOM 696 C C . ALA A 1 104 ? 46.713 14.236 40.086 1.00 44.79 124 ALA A C 1
ATOM 697 O O . ALA A 1 104 ? 45.765 14.243 40.864 1.00 44.98 124 ALA A O 1
ATOM 699 N N . SER A 1 105 ? 47.976 14.238 40.479 1.00 41.73 125 SER A N 1
ATOM 700 C CA . SER A 1 105 ? 48.408 14.322 41.860 1.00 42.76 125 SER A CA 1
ATOM 701 C C . SER A 1 105 ? 49.624 15.261 41.919 1.00 49.25 125 SER A C 1
ATOM 702 O O . SER A 1 105 ? 50.315 15.455 40.908 1.00 49.16 125 SER A O 1
ATOM 705 N N . TYR A 1 106 ? 49.869 15.851 43.083 1.00 46.34 126 TYR A N 1
ATOM 706 C CA . TYR A 1 106 ? 50.992 16.756 43.319 1.00 47.33 126 TYR A CA 1
ATOM 707 C C . TYR A 1 106 ? 51.249 16.864 44.838 1.00 52.99 126 TYR A C 1
ATOM 708 O O . TYR A 1 106 ? 50.308 16.694 45.633 1.00 51.07 126 TYR A O 1
ATOM 717 N N . PRO A 1 107 ? 52.486 17.183 45.279 1.00 50.24 127 PRO A N 1
ATOM 718 C CA . PRO A 1 107 ? 52.682 17.384 46.720 1.00 51.45 127 PRO A CA 1
ATOM 719 C C . PRO A 1 107 ? 51.951 18.639 47.178 1.00 55.63 127 PRO A C 1
ATOM 720 O O . PRO A 1 107 ? 51.803 19.577 46.395 1.00 53.89 127 PRO A O 1
ATOM 724 N N . GLU A 1 108 ? 51.429 18.632 48.413 1.00 54.75 128 GLU A N 1
ATOM 725 C CA . GLU A 1 108 ? 50.743 19.806 48.946 1.00 54.69 128 GLU A CA 1
ATOM 726 C C . GLU A 1 108 ? 51.768 20.737 49.577 1.00 56.91 128 GLU A C 1
ATOM 727 O O . GLU A 1 108 ? 51.435 21.861 49.929 1.00 57.13 128 GLU A O 1
ATOM 733 N N . SER A 1 109 ? 53.032 20.291 49.641 1.00 53.31 129 SER A N 1
ATOM 734 C CA . SER A 1 109 ? 54.133 21.016 50.248 1.00 55.14 129 SER A CA 1
ATOM 735 C C . SER A 1 109 ? 55.428 20.829 49.431 1.00 59.31 129 SER A C 1
ATOM 736 O O . SER A 1 109 ? 55.750 19.718 49.019 1.00 58.01 129 SER A O 1
ATOM 739 N N . LEU A 1 110 ? 56.173 21.925 49.215 1.00 56.96 130 LEU A N 1
ATOM 740 C CA . LEU A 1 110 ? 57.420 21.891 48.463 1.00 57.34 130 LEU A CA 1
ATOM 741 C C . LEU A 1 110 ? 58.519 22.636 49.213 1.00 62.13 130 LEU A C 1
ATOM 742 O O . LEU A 1 110 ? 58.318 23.765 49.635 1.00 60.99 130 LEU A O 1
ATOM 747 N N . GLN A 1 111 ? 59.691 22.018 49.331 1.00 61.40 131 GLN A N 1
ATOM 748 C CA . GLN A 1 111 ? 60.838 22.639 49.979 1.00 63.53 131 GLN A CA 1
ATOM 749 C C . GLN A 1 111 ? 61.716 23.348 48.951 1.00 69.98 131 GLN A C 1
ATOM 750 O O . GLN A 1 111 ? 61.962 22.807 47.863 1.00 69.87 131 GLN A O 1
ATOM 756 N N . ILE A 1 112 ? 62.194 24.554 49.295 1.00 67.87 132 ILE A N 1
ATOM 757 C CA . ILE A 1 112 ? 63.125 25.326 48.462 1.00 68.81 132 ILE A CA 1
ATOM 758 C C . ILE A 1 112 ? 64.428 25.414 49.249 1.00 78.95 132 ILE A C 1
ATOM 759 O O . ILE A 1 112 ? 64.395 25.822 50.416 1.00 80.67 132 ILE A O 1
ATOM 764 N N . LYS A 1 113 ? 65.567 25.024 48.635 1.00 78.74 133 LYS A N 1
ATOM 765 C CA . LYS A 1 113 ? 66.884 25.088 49.288 1.00 81.58 133 LYS A CA 1
ATOM 766 C C . LYS A 1 113 ? 67.246 26.543 49.608 1.00 87.88 133 LYS A C 1
ATOM 767 O O . LYS A 1 113 ? 66.867 27.457 48.867 1.00 86.85 133 LYS A O 1
ATOM 769 N N . ALA A 1 114 ? 67.960 26.736 50.726 1.00 87.07 134 ALA A N 1
ATOM 770 C CA . ALA A 1 114 ? 68.390 28.002 51.325 1.00 88.63 134 ALA A CA 1
ATOM 771 C C . ALA A 1 114 ? 68.660 29.161 50.329 1.00 92.53 134 ALA A C 1
ATOM 772 O O . ALA A 1 114 ? 67.997 30.200 50.425 1.00 92.98 134 ALA A O 1
ATOM 774 N N . GLY A 1 115 ? 69.607 28.979 49.409 1.00 88.11 135 GLY A N 1
ATOM 775 C CA . GLY A 1 115 ? 70.003 30.019 48.460 1.00 87.26 135 GLY A CA 1
ATOM 776 C C . GLY A 1 115 ? 69.432 29.896 47.068 1.00 86.97 135 GLY A C 1
ATOM 777 O O . GLY A 1 115 ? 69.927 30.536 46.129 1.00 86.85 135 GLY A O 1
ATOM 778 N N . GLU A 1 116 ? 68.382 29.075 46.925 1.00 79.81 136 GLU A N 1
ATOM 779 C CA . GLU A 1 116 ? 67.729 28.866 45.641 1.00 76.94 136 GLU A CA 1
ATOM 780 C C . GLU A 1 116 ? 66.553 29.832 45.468 1.00 75.76 136 GLU A C 1
ATOM 781 O O . GLU A 1 116 ? 65.905 30.217 46.448 1.00 74.36 136 GLU A O 1
ATOM 787 N N . ASN A 1 117 ? 66.306 30.244 44.210 1.00 69.23 137 ASN A N 1
ATOM 788 C CA . ASN A 1 117 ? 65.223 31.164 43.862 1.00 65.84 137 ASN A CA 1
ATOM 789 C C . ASN A 1 117 ? 64.083 30.431 43.126 1.00 64.80 137 ASN A C 1
ATOM 790 O O . ASN A 1 117 ? 63.106 31.056 42.717 1.00 61.70 137 ASN A O 1
ATOM 795 N N . LYS A 1 118 ? 64.210 29.103 42.987 1.00 60.94 138 LYS A N 1
ATOM 796 C CA . LYS A 1 118 ? 63.237 28.249 42.311 1.00 58.97 138 LYS A CA 1
ATOM 797 C C . LYS A 1 118 ? 63.124 26.893 42.984 1.00 60.39 138 LYS A C 1
ATOM 798 O O . LYS A 1 118 ? 64.023 26.458 43.697 1.00 61.99 138 LYS A O 1
ATOM 800 N N . GLY A 1 119 ? 61.995 26.256 42.739 1.00 54.37 139 GLY A N 1
ATOM 801 C CA . GLY A 1 119 ? 61.641 24.909 43.168 1.00 52.94 139 GLY A CA 1
ATOM 802 C C . GLY A 1 119 ? 60.760 24.302 42.097 1.00 54.09 139 GLY A C 1
ATOM 803 O O . GLY A 1 119 ? 60.176 25.029 41.290 1.00 53.04 139 GLY A O 1
ATOM 804 N N . LEU A 1 120 ? 60.694 22.982 42.022 1.00 49.49 140 LEU A N 1
ATOM 805 C CA . LEU A 1 120 ? 59.872 22.387 40.982 1.00 46.27 140 LEU A CA 1
ATOM 806 C C . LEU A 1 120 ? 58.827 21.528 41.620 1.00 50.27 140 LEU A C 1
ATOM 807 O O . LEU A 1 120 ? 59.153 20.637 42.395 1.00 50.76 140 LEU A O 1
ATOM 812 N N . LEU A 1 121 ? 57.561 21.845 41.358 1.00 46.21 141 LEU A N 1
ATOM 813 C CA . LEU A 1 121 ? 56.435 21.082 41.867 1.00 44.82 141 LEU A CA 1
ATOM 814 C C . LEU A 1 121 ? 56.172 19.932 40.877 1.00 46.29 141 LEU A C 1
ATOM 815 O O . LEU A 1 121 ? 55.781 20.189 39.737 1.00 43.97 141 LEU A O 1
ATOM 820 N N . ASP A 1 122 ? 56.434 18.684 41.288 1.00 43.46 142 ASP A N 1
ATOM 821 C CA . ASP A 1 122 ? 56.282 17.536 40.394 1.00 43.67 142 ASP A CA 1
ATOM 822 C C . ASP A 1 122 ? 54.828 17.067 40.274 1.00 47.13 142 ASP A C 1
ATOM 823 O O . ASP A 1 122 ? 54.319 16.337 41.121 1.00 49.25 142 ASP A O 1
ATOM 828 N N . LEU A 1 123 ? 54.171 17.447 39.192 1.00 40.83 143 LEU A N 1
ATOM 829 C CA . LEU A 1 123 ? 52.789 17.025 38.947 1.00 38.59 143 LEU A CA 1
ATOM 830 C C . LEU A 1 123 ? 52.818 15.628 38.329 1.00 41.01 143 LEU A C 1
ATOM 831 O O . LEU A 1 123 ? 53.561 15.442 37.366 1.00 40.10 143 LEU A O 1
ATOM 836 N N . LYS A 1 124 ? 52.045 14.649 38.869 1.00 36.74 144 LYS A N 1
ATOM 837 C CA . LYS A 1 124 ? 51.991 13.298 38.302 1.00 35.82 144 LYS A CA 1
ATOM 838 C C . LYS A 1 124 ? 50.664 13.145 37.611 1.00 40.64 144 LYS A C 1
ATOM 839 O O . LYS A 1 124 ? 49.665 13.683 38.087 1.00 40.84 144 LYS A O 1
ATOM 845 N N . PHE A 1 125 ? 50.658 12.485 36.455 1.00 36.98 145 PHE A N 1
ATOM 846 C CA . PHE A 1 125 ? 49.454 12.357 35.664 1.00 36.46 145 PHE A CA 1
ATOM 847 C C . PHE A 1 125 ? 49.194 10.936 35.221 1.00 42.88 145 PHE A C 1
ATOM 848 O O . PHE A 1 125 ? 50.114 10.177 34.913 1.00 40.31 145 PHE A O 1
ATOM 856 N N . ASP A 1 126 ? 47.895 10.614 35.149 1.00 41.01 146 ASP A N 1
ATOM 857 C CA . ASP A 1 126 ? 47.362 9.360 34.657 1.00 40.68 146 ASP A CA 1
ATOM 858 C C . ASP A 1 126 ? 46.290 9.759 33.671 1.00 42.53 146 ASP A C 1
ATOM 859 O O . ASP A 1 126 ? 45.184 10.138 34.073 1.00 41.37 146 ASP A O 1
ATOM 864 N N . PHE A 1 127 ? 46.673 9.795 32.385 1.00 36.80 147 PHE A N 1
ATOM 865 C CA . PHE A 1 127 ? 45.815 10.252 31.308 1.00 34.90 147 PHE A CA 1
ATOM 866 C C . PHE A 1 127 ? 45.020 9.115 30.674 1.00 41.60 147 PHE A C 1
ATOM 867 O O . PHE A 1 127 ? 44.234 9.355 29.762 1.00 42.31 147 PHE A O 1
ATOM 875 N N . ARG A 1 128 ? 45.196 7.889 31.152 1.00 40.26 148 ARG A N 1
ATOM 876 C CA . ARG A 1 128 ? 44.457 6.744 30.620 1.00 41.15 148 ARG A CA 1
ATOM 877 C C . ARG A 1 128 ? 42.943 6.991 30.623 1.00 45.31 148 ARG A C 1
ATOM 878 O O . ARG A 1 128 ? 42.354 7.333 31.651 1.00 45.65 148 ARG A O 1
ATOM 886 N N . ASN A 1 129 ? 42.355 6.880 29.436 1.00 40.67 149 ASN A N 1
ATOM 887 C CA . ASN A 1 129 ? 40.936 7.033 29.107 1.00 40.43 149 ASN A CA 1
ATOM 888 C C . ASN A 1 129 ? 40.405 8.434 29.320 1.00 43.53 149 ASN A C 1
ATOM 889 O O . ASN A 1 129 ? 39.183 8.603 29.381 1.00 42.50 149 ASN A O 1
ATOM 894 N N . ILE A 1 130 ? 41.295 9.455 29.380 1.00 40.83 150 ILE A N 1
ATOM 895 C CA . ILE A 1 130 ? 40.826 10.826 29.540 1.00 39.51 150 ILE A CA 1
ATOM 896 C C . ILE A 1 130 ? 39.979 11.204 28.290 1.00 43.86 150 ILE A C 1
ATOM 897 O O . ILE A 1 130 ? 40.279 10.770 27.166 1.00 45.07 150 ILE A O 1
ATOM 902 N N . ASP A 1 131 ? 38.866 11.896 28.524 1.00 38.09 151 ASP A N 1
ATOM 903 C CA . ASP A 1 131 ? 38.018 12.414 27.471 1.00 36.79 151 ASP A CA 1
ATOM 904 C C . ASP A 1 131 ? 38.379 13.883 27.355 1.00 40.60 151 ASP A C 1
ATOM 905 O O . ASP A 1 131 ? 38.033 14.683 28.229 1.00 39.90 151 ASP A O 1
ATOM 918 N N . SER A 1 133 ? 37.270 16.048 25.496 1.00 40.27 153 SER A N 1
ATOM 919 C CA . SER A 1 133 ? 36.044 16.812 25.196 1.00 40.85 153 SER A CA 1
ATOM 920 C C . SER A 1 133 ? 35.751 17.758 26.336 1.00 46.34 153 SER A C 1
ATOM 921 O O . SER A 1 133 ? 35.186 18.830 26.140 1.00 46.22 153 SER A O 1
ATOM 924 N N . GLU A 1 134 ? 36.114 17.322 27.544 1.00 43.02 154 GLU A N 1
ATOM 925 C CA . GLU A 1 134 ? 36.072 18.116 28.761 1.00 43.05 154 GLU A CA 1
ATOM 926 C C . GLU A 1 134 ? 37.288 18.974 28.675 1.00 48.83 154 GLU A C 1
ATOM 927 O O . GLU A 1 134 ? 38.367 18.469 28.345 1.00 49.89 154 GLU A O 1
ATOM 933 N N . LYS A 1 135 ? 37.155 20.262 28.886 1.00 45.66 155 LYS A N 1
ATOM 934 C CA . LYS A 1 135 ? 38.322 21.145 28.752 1.00 43.05 155 LYS A CA 1
ATOM 935 C C . LYS A 1 135 ? 39.053 21.098 30.103 1.00 44.02 155 LYS A C 1
ATOM 936 O O . LYS A 1 135 ? 38.918 22.008 30.922 1.00 42.74 155 LYS A O 1
ATOM 942 N N . TRP A 1 136 ? 39.720 19.946 30.375 1.00 39.06 156 TRP A N 1
ATOM 943 C CA . TRP A 1 136 ? 40.368 19.639 31.653 1.00 37.10 156 TRP A CA 1
ATOM 944 C C . TRP A 1 136 ? 41.412 20.674 32.016 1.00 40.66 156 TRP A C 1
ATOM 945 O O . TRP A 1 136 ? 42.308 20.962 31.231 1.00 39.42 156 TRP A O 1
ATOM 956 N N . VAL A 1 137 ? 41.286 21.210 33.223 1.00 36.84 157 VAL A N 1
ATOM 957 C CA . VAL A 1 137 ? 42.164 22.223 33.778 1.00 36.83 157 VAL A CA 1
ATOM 958 C C . VAL A 1 137 ? 42.561 21.800 35.204 1.00 41.34 157 VAL A C 1
ATOM 959 O O . VAL A 1 137 ? 41.709 21.299 35.957 1.00 41.05 157 VAL A O 1
ATOM 963 N N . LEU A 1 138 ? 43.820 22.065 35.596 1.00 34.73 158 LEU A N 1
ATOM 964 C CA . LEU A 1 138 ? 44.235 21.804 36.961 1.00 34.33 158 LEU A CA 1
ATOM 965 C C . LEU A 1 138 ? 44.413 23.153 37.653 1.00 38.85 158 LEU A C 1
ATOM 966 O O . LEU A 1 138 ? 45.383 23.851 37.337 1.00 37.55 158 LEU A O 1
ATOM 971 N N . PRO A 1 139 ? 43.479 23.569 38.561 1.00 37.32 159 PRO A N 1
ATOM 972 C CA . PRO A 1 139 ? 43.625 24.888 39.217 1.00 36.66 159 PRO A CA 1
ATOM 973 C C . PRO A 1 139 ? 44.405 24.805 40.547 1.00 39.71 159 PRO A C 1
ATOM 974 O O . PRO A 1 139 ? 44.036 24.038 41.420 1.00 39.98 159 PRO A O 1
ATOM 978 N N . LEU A 1 140 ? 45.484 25.598 40.693 1.00 35.97 160 LEU A N 1
ATOM 979 C CA . LEU A 1 140 ? 46.354 25.582 41.877 1.00 37.33 160 LEU A CA 1
ATOM 980 C C . LEU A 1 140 ? 46.595 26.965 42.423 1.00 40.80 160 LEU A C 1
ATOM 981 O O . LEU A 1 140 ? 46.564 27.934 41.683 1.00 41.81 160 LEU A O 1
ATOM 986 N N . GLN A 1 141 ? 46.930 27.047 43.709 1.00 38.50 161 GLN A N 1
ATOM 987 C CA . GLN A 1 141 ? 47.271 28.310 44.345 1.00 39.38 161 GLN A CA 1
ATOM 988 C C . GLN A 1 141 ? 48.381 28.115 45.356 1.00 45.49 161 GLN A C 1
ATOM 989 O O . GLN A 1 141 ? 48.513 27.033 45.937 1.00 43.16 161 GLN A O 1
ATOM 995 N N . ILE A 1 142 ? 49.177 29.182 45.569 1.00 46.48 162 ILE A N 1
ATOM 996 C CA . ILE A 1 142 ? 50.154 29.260 46.650 1.00 47.99 162 ILE A CA 1
ATOM 997 C C . ILE A 1 142 ? 49.329 29.616 47.891 1.00 55.54 162 ILE A C 1
ATOM 998 O O . ILE A 1 142 ? 48.570 30.583 47.844 1.00 54.91 162 ILE A O 1
ATOM 1003 N N . VAL A 1 143 ? 49.400 28.797 48.945 1.00 55.60 163 VAL A N 1
ATOM 1004 C CA . VAL A 1 143 ? 48.619 29.001 50.166 1.00 58.04 163 VAL A CA 1
ATOM 1005 C C . VAL A 1 143 ? 49.333 30.019 51.044 1.00 69.16 163 VAL A C 1
ATOM 1006 O O . VAL A 1 143 ? 50.542 29.924 51.232 1.00 68.87 163 VAL A O 1
ATOM 1010 N N . ASP A 1 144 ? 48.578 30.989 51.577 1.00 71.37 164 ASP A N 1
ATOM 1011 C CA . ASP A 1 144 ? 49.113 32.012 52.467 1.00 74.74 164 ASP A CA 1
ATOM 1012 C C . ASP A 1 144 ? 48.694 31.743 53.915 1.00 83.66 164 ASP A C 1
ATOM 1013 O O . ASP A 1 144 ? 47.541 31.360 54.162 1.00 83.84 164 ASP A O 1
ATOM 1018 N N . ASP A 1 145 ? 49.638 31.913 54.869 1.00 83.11 165 ASP A N 1
ATOM 1019 C CA . ASP A 1 145 ? 49.375 31.743 56.306 1.00 84.53 165 ASP A CA 1
ATOM 1020 C C . ASP A 1 145 ? 50.406 32.488 57.148 1.00 90.14 165 ASP A C 1
ATOM 1021 O O . ASP A 1 145 ? 51.550 32.659 56.717 1.00 89.58 165 ASP A O 1
ATOM 1026 N N . ALA A 1 146 ? 49.984 32.929 58.358 1.00 88.26 166 ALA A N 1
ATOM 1027 C CA . ALA A 1 146 ? 50.811 33.653 59.331 1.00 89.38 166 ALA A CA 1
ATOM 1028 C C . ALA A 1 146 ? 51.962 32.775 59.866 1.00 93.56 166 ALA A C 1
ATOM 1029 O O . ALA A 1 146 ? 53.041 33.302 60.162 1.00 93.92 166 ALA A O 1
ATOM 1031 N N . SER A 1 147 ? 51.726 31.441 59.958 1.00 89.46 167 SER A N 1
ATOM 1032 C CA . SER A 1 147 ? 52.693 30.420 60.395 1.00 89.98 167 SER A CA 1
ATOM 1033 C C . SER A 1 147 ? 53.896 30.330 59.446 1.00 93.83 167 SER A C 1
ATOM 1034 O O . SER A 1 147 ? 55.039 30.199 59.903 1.00 95.12 167 SER A O 1
ATOM 1037 N N . TYR A 1 148 ? 53.613 30.394 58.118 1.00 87.37 168 TYR A N 1
ATOM 1038 C CA . TYR A 1 148 ? 54.563 30.278 57.006 1.00 85.62 168 TYR A CA 1
ATOM 1039 C C . TYR A 1 148 ? 55.610 31.413 56.988 1.00 88.67 168 TYR A C 1
ATOM 1040 O O . TYR A 1 148 ? 55.302 32.572 57.296 1.00 87.77 168 TYR A O 1
ATOM 1049 N N . ASN A 1 149 ? 56.853 31.050 56.601 1.00 85.00 169 ASN A N 1
ATOM 1050 C CA . ASN A 1 149 ? 58.008 31.952 56.471 1.00 84.85 169 ASN A CA 1
ATOM 1051 C C . ASN A 1 149 ? 58.069 32.519 55.030 1.00 83.91 169 ASN A C 1
ATOM 1052 O O . ASN A 1 149 ? 59.146 32.580 54.428 1.00 84.17 169 ASN A O 1
ATOM 1054 N N . TYR A 1 150 ? 56.890 32.928 54.493 1.00 75.62 170 TYR A N 1
ATOM 1055 C CA . TYR A 1 150 ? 56.696 33.480 53.150 1.00 72.82 170 TYR A CA 1
ATOM 1056 C C . TYR A 1 150 ? 55.309 34.119 52.984 1.00 77.95 170 TYR A C 1
ATOM 1057 O O . TYR A 1 150 ? 54.424 33.951 53.836 1.00 78.25 170 TYR A O 1
ATOM 1066 N N . VAL A 1 151 ? 55.115 34.815 51.844 1.00 74.53 171 VAL A N 1
ATOM 1067 C CA . VAL A 1 151 ? 53.854 35.436 51.429 1.00 73.42 171 VAL A CA 1
ATOM 1068 C C . VAL A 1 151 ? 53.640 35.158 49.931 1.00 76.23 171 VAL A C 1
ATOM 1069 O O . VAL A 1 151 ? 54.567 35.329 49.135 1.00 75.16 171 VAL A O 1
ATOM 1073 N N . ALA A 1 152 ? 52.421 34.710 49.559 1.00 72.39 172 ALA A N 1
ATOM 1074 C CA . ALA A 1 152 ? 52.026 34.524 48.166 1.00 71.22 172 ALA A CA 1
ATOM 1075 C C . ALA A 1 152 ? 52.026 35.897 47.513 1.00 78.92 172 ALA A C 1
ATOM 1076 O O . ALA A 1 152 ? 51.566 36.858 48.132 1.00 79.26 172 ALA A O 1
ATOM 1078 N N . HIS A 1 153 ? 52.608 36.011 46.310 1.00 78.39 173 HIS A N 1
ATOM 1079 C CA . HIS A 1 153 ? 52.741 37.269 45.572 1.00 79.88 173 HIS A CA 1
ATOM 1080 C C . HIS A 1 153 ? 51.485 38.138 45.657 1.00 87.75 173 HIS A C 1
ATOM 1081 O O . HIS A 1 153 ? 50.390 37.620 45.399 1.00 86.23 173 HIS A O 1
ATOM 1088 N N . PRO A 1 154 ? 51.635 39.452 46.018 1.00 88.98 174 PRO A N 1
ATOM 1089 C CA . PRO A 1 154 ? 50.465 40.355 46.098 1.00 90.06 174 PRO A CA 1
ATOM 1090 C C . PRO A 1 154 ? 49.582 40.306 44.848 1.00 95.87 174 PRO A C 1
ATOM 1091 O O . PRO A 1 154 ? 48.352 40.347 44.979 1.00 95.76 174 PRO A O 1
ATOM 1095 N N . ARG A 1 155 ? 50.203 40.181 43.643 1.00 93.00 175 ARG A N 1
ATOM 1096 C CA . ARG A 1 155 ? 49.471 40.031 42.387 1.00 92.65 175 ARG A CA 1
ATOM 1097 C C . ARG A 1 155 ? 48.911 38.611 42.377 1.00 96.74 175 ARG A C 1
ATOM 1098 O O . ARG A 1 155 ? 49.628 37.674 42.020 1.00 95.36 175 ARG A O 1
ATOM 1106 N N . LYS A 1 156 ? 47.649 38.451 42.852 1.00 94.08 176 LYS A N 1
ATOM 1107 C CA . LYS A 1 156 ? 46.927 37.170 42.954 1.00 92.56 176 LYS A CA 1
ATOM 1108 C C . LYS A 1 156 ? 47.092 36.328 41.667 1.00 93.91 176 LYS A C 1
ATOM 1109 O O . LYS A 1 156 ? 47.199 35.104 41.752 1.00 93.77 176 LYS A O 1
ATOM 1111 N N . ASP A 1 157 ? 47.195 37.005 40.500 1.00 87.55 177 ASP A N 1
ATOM 1112 C CA . ASP A 1 157 ? 47.425 36.448 39.163 1.00 85.05 177 ASP A CA 1
ATOM 1113 C C . ASP A 1 157 ? 48.746 35.616 39.100 1.00 80.90 177 ASP A C 1
ATOM 1114 O O . ASP A 1 157 ? 48.817 34.662 38.319 1.00 80.27 177 ASP A O 1
ATOM 1119 N N . TYR A 1 158 ? 49.766 35.979 39.924 1.00 71.65 178 TYR A N 1
ATOM 1120 C CA . TYR A 1 158 ? 51.085 35.326 40.011 1.00 68.47 178 TYR A CA 1
ATOM 1121 C C . TYR A 1 158 ? 51.100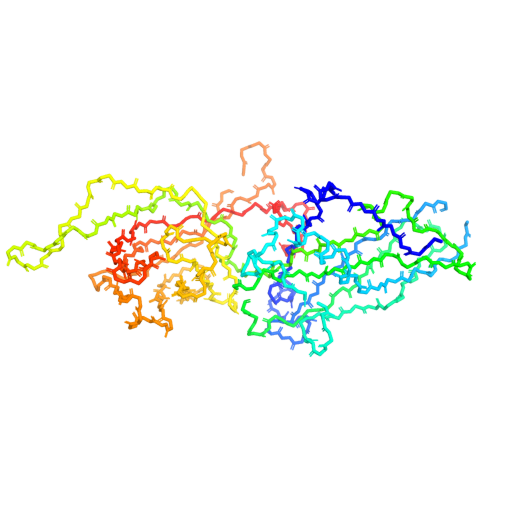 34.170 41.000 1.00 62.94 178 TYR A C 1
ATOM 1122 O O . TYR A 1 158 ? 51.860 33.234 40.820 1.00 59.92 178 TYR A O 1
ATOM 1131 N N . ALA A 1 159 ? 50.286 34.252 42.064 1.00 56.95 179 ALA A N 1
ATOM 1132 C CA . ALA A 1 159 ? 50.179 33.229 43.105 1.00 53.71 179 ALA A CA 1
ATOM 1133 C C . ALA A 1 159 ? 49.146 32.144 42.740 1.00 50.35 179 ALA A C 1
ATOM 1134 O O . ALA A 1 159 ? 48.904 31.235 43.531 1.00 49.24 179 ALA A O 1
ATOM 1136 N N . LYS A 1 160 ? 48.585 32.212 41.525 1.00 43.39 180 LYS A N 1
ATOM 1137 C CA . LYS A 1 160 ? 47.578 31.275 41.042 1.00 42.31 180 LYS A CA 1
ATOM 1138 C C . LYS A 1 160 ? 47.920 30.757 39.663 1.00 47.98 180 LYS A C 1
ATOM 1139 O O . LYS A 1 160 ? 48.409 31.505 38.827 1.00 49.61 180 LYS A O 1
ATOM 1145 N N . ALA A 1 161 ? 47.678 29.465 39.439 1.00 44.20 181 ALA A N 1
ATOM 1146 C CA . ALA A 1 161 ? 47.958 28.801 38.177 1.00 43.75 181 ALA A CA 1
ATOM 1147 C C . ALA A 1 161 ? 46.736 27.955 37.733 1.00 48.82 181 ALA A C 1
ATOM 1148 O O . ALA A 1 161 ? 46.408 26.953 38.378 1.00 50.70 181 ALA A O 1
ATOM 1150 N N . ILE A 1 162 ? 46.060 28.378 36.651 1.00 42.24 182 ILE A N 1
ATOM 1151 C CA . ILE A 1 162 ? 44.933 27.671 36.063 1.00 39.73 182 ILE A CA 1
ATOM 1152 C C . ILE A 1 162 ? 45.519 26.993 34.835 1.00 39.53 182 ILE A C 1
ATOM 1153 O O . ILE A 1 162 ? 45.747 27.647 33.817 1.00 36.34 182 ILE A O 1
ATOM 1158 N N . LEU A 1 163 ? 45.888 25.694 34.978 1.00 36.36 183 LEU A N 1
ATOM 1159 C CA . LEU A 1 163 ? 46.610 24.995 33.922 1.00 36.48 183 LEU A CA 1
ATOM 1160 C C . LEU A 1 163 ? 45.736 24.133 33.018 1.00 39.98 183 LEU A C 1
ATOM 1161 O O . LEU A 1 163 ? 45.242 23.083 33.427 1.00 41.65 183 LEU A O 1
ATOM 1166 N N . ARG A 1 164 ? 45.574 24.579 31.767 1.00 35.16 184 ARG A N 1
ATOM 1167 C CA . ARG A 1 164 ? 44.904 23.791 30.752 1.00 35.57 184 ARG A CA 1
ATOM 1168 C C . ARG A 1 164 ? 45.900 22.733 30.346 1.00 40.35 184 ARG A C 1
ATOM 1169 O O . ARG A 1 164 ? 46.958 23.062 29.770 1.00 38.92 184 ARG A O 1
ATOM 1177 N N . ILE A 1 165 ? 45.629 21.491 30.767 1.00 36.88 185 ILE A N 1
ATOM 1178 C CA . ILE A 1 165 ? 46.560 20.408 30.490 1.00 36.92 185 ILE A CA 1
ATOM 1179 C C . ILE A 1 165 ? 46.275 19.785 29.169 1.00 41.24 185 ILE A C 1
ATOM 1180 O O . ILE A 1 165 ? 45.161 19.278 28.931 1.00 42.82 185 ILE A O 1
ATOM 1185 N N . PHE A 1 166 ? 47.292 19.774 28.325 1.00 35.49 186 PHE A N 1
ATOM 1186 C CA . PHE A 1 166 ? 47.209 19.038 27.070 1.00 34.87 186 PHE A CA 1
ATOM 1187 C C . PHE A 1 166 ? 48.192 17.867 27.062 1.00 38.37 186 PHE A C 1
ATOM 1188 O O . PHE A 1 166 ? 49.389 18.097 26.870 1.00 38.50 186 PHE A O 1
ATOM 1196 N N . PRO A 1 167 ? 47.735 16.611 27.214 1.00 33.74 187 PRO A N 1
ATOM 1197 C CA . PRO A 1 167 ? 48.632 15.487 26.897 1.00 33.85 187 PRO A CA 1
ATOM 1198 C C . PRO A 1 167 ? 49.026 15.559 25.417 1.00 38.14 187 PRO A C 1
ATOM 1199 O O . PRO A 1 167 ? 48.247 16.047 24.588 1.00 38.68 187 PRO A O 1
ATOM 1203 N N . PHE A 1 168 ? 50.204 15.100 25.067 1.00 33.98 188 PHE A N 1
ATOM 1204 C CA . PHE A 1 168 ? 50.526 15.063 23.650 1.00 33.61 188 PHE A CA 1
ATOM 1205 C C . PHE A 1 168 ? 51.149 13.741 23.300 1.00 38.72 188 PHE A C 1
ATOM 1206 O O . PHE A 1 168 ? 51.901 13.192 24.101 1.00 39.32 188 PHE A O 1
ATOM 1214 N N . ASN A 1 169 ? 50.841 13.238 22.104 1.00 34.64 189 ASN A N 1
ATOM 1215 C CA . ASN A 1 169 ? 51.466 12.061 21.536 1.00 34.74 189 ASN A CA 1
ATOM 1216 C C . ASN A 1 169 ? 52.185 12.564 20.262 1.00 41.24 189 ASN A C 1
ATOM 1217 O O . ASN A 1 169 ? 52.302 13.784 20.079 1.00 41.32 189 ASN A O 1
ATOM 1222 N N . ASP A 1 170 ? 52.677 11.670 19.392 1.00 38.89 190 ASP A N 1
ATOM 1223 C CA . ASP A 1 170 ? 53.394 12.105 18.179 1.00 38.58 190 ASP A CA 1
ATOM 1224 C C . ASP A 1 170 ? 52.489 12.782 17.148 1.00 39.88 190 ASP A C 1
ATOM 1225 O O . ASP A 1 170 ? 52.987 13.322 16.186 1.00 41.46 190 ASP A O 1
ATOM 1230 N N . TYR A 1 171 ? 51.186 12.765 17.336 1.00 35.54 191 TYR A N 1
ATOM 1231 C CA . TYR A 1 171 ? 50.231 13.170 16.311 1.00 34.34 191 TYR A CA 1
ATOM 1232 C C . TYR A 1 171 ? 49.248 14.223 16.734 1.00 39.20 191 TYR A C 1
ATOM 1233 O O . TYR A 1 171 ? 48.296 14.487 15.989 1.00 39.61 191 TYR A O 1
ATOM 1242 N N . SER A 1 172 ? 49.430 14.798 17.920 1.00 35.46 192 SER A N 1
ATOM 1243 C CA . SER A 1 172 ? 48.460 15.743 18.436 1.00 34.92 192 SER A CA 1
ATOM 1244 C C . SER A 1 172 ? 48.977 17.173 18.457 1.00 39.67 192 SER A C 1
ATOM 1245 O O . SER A 1 172 ? 50.171 17.433 18.503 1.00 41.69 192 SER A O 1
ATOM 1248 N N . GLY A 1 173 ? 48.032 18.083 18.512 1.00 34.89 193 GLY A N 1
ATOM 1249 C CA . GLY A 1 173 ? 48.261 19.505 18.547 1.00 34.47 193 GLY A CA 1
ATOM 1250 C C . GLY A 1 173 ? 47.268 20.178 17.634 1.00 38.81 193 GLY A C 1
ATOM 1251 O O . GLY A 1 173 ? 46.267 19.567 17.225 1.00 36.18 193 GLY A O 1
ATOM 1252 N N . ASP A 1 174 ? 47.577 21.433 17.279 1.00 36.71 194 ASP A N 1
ATOM 1253 C CA . ASP A 1 174 ? 46.738 22.248 16.422 1.00 36.85 194 ASP A CA 1
ATOM 1254 C C . ASP A 1 174 ? 47.220 22.121 14.991 1.00 40.43 194 ASP A C 1
ATOM 1255 O O . ASP A 1 174 ? 48.241 22.690 14.570 1.00 39.91 194 ASP A O 1
ATOM 1260 N N . TYR A 1 175 ? 46.475 21.322 14.253 1.00 37.20 195 TYR A N 1
ATOM 1261 C CA . TYR A 1 175 ? 46.724 21.093 12.836 1.00 37.99 195 TYR A CA 1
ATOM 1262 C C . TYR A 1 175 ? 46.310 22.297 12.043 1.00 42.70 195 TYR A C 1
ATOM 1263 O O . TYR A 1 175 ? 45.407 23.021 12.453 1.00 44.28 195 TYR A O 1
ATOM 1272 N N . SER A 1 176 ? 46.909 22.495 10.890 1.00 38.88 196 SER A N 1
ATOM 1273 C CA . SER A 1 176 ? 46.432 23.513 9.967 1.00 38.27 196 SER A CA 1
ATOM 1274 C C . SER A 1 176 ? 45.217 22.910 9.292 1.00 44.16 196 SER A C 1
ATOM 1275 O O . SER A 1 176 ? 45.263 21.734 8.941 1.00 42.17 196 SER A O 1
ATOM 1278 N N . GLY A 1 177 ? 44.145 23.679 9.147 1.00 43.31 197 GLY A N 1
ATOM 1279 C CA . GLY A 1 177 ? 42.949 23.219 8.443 1.00 43.13 197 GLY A CA 1
ATOM 1280 C C . GLY A 1 177 ? 42.869 23.740 7.010 1.00 46.11 197 GLY A C 1
ATOM 1281 O O . GLY A 1 177 ? 41.867 23.544 6.330 1.00 46.85 197 GLY A O 1
ATOM 1282 N N . THR A 1 178 ? 43.919 24.396 6.545 1.00 42.47 198 THR A N 1
ATOM 1283 C CA . THR A 1 178 ? 44.045 25.002 5.205 1.00 45.68 198 THR A CA 1
ATOM 1284 C C . THR A 1 178 ? 43.744 23.993 4.049 1.00 53.45 198 THR A C 1
ATOM 1285 O O . THR A 1 178 ? 43.155 24.396 3.037 1.00 55.98 198 THR A O 1
ATOM 1289 N N . GLY A 1 179 ? 44.158 22.728 4.201 1.00 47.84 199 GLY A N 1
ATOM 1290 C CA . GLY A 1 179 ? 43.941 21.701 3.185 1.00 46.72 199 GLY A CA 1
ATOM 1291 C C . GLY A 1 179 ? 42.648 20.918 3.340 1.00 50.05 199 GLY A C 1
ATOM 1292 O O . GLY A 1 179 ? 42.419 19.956 2.611 1.00 50.09 199 GLY A O 1
ATOM 1293 N N . ILE A 1 180 ? 41.785 21.312 4.281 1.00 45.80 200 ILE A N 1
ATOM 1294 C CA . ILE A 1 180 ? 40.513 20.637 4.494 1.00 44.16 200 ILE A CA 1
ATOM 1295 C C . ILE A 1 180 ? 39.401 21.508 3.990 1.00 48.65 200 ILE A C 1
ATOM 1296 O O . ILE A 1 180 ? 39.324 22.670 4.396 1.00 50.68 200 ILE A O 1
ATOM 1301 N N . THR A 1 181 ? 38.514 20.956 3.148 1.00 44.59 201 THR A N 1
ATOM 1302 C CA . THR A 1 181 ? 37.332 21.698 2.719 1.00 46.43 201 THR A CA 1
ATOM 1303 C C . THR A 1 181 ? 36.117 21.134 3.460 1.00 51.87 201 THR A C 1
ATOM 1304 O O . THR A 1 181 ? 36.112 19.952 3.863 1.00 51.92 201 THR A O 1
ATOM 1308 N N . ASN A 1 182 ? 35.118 22.005 3.683 1.00 48.65 202 ASN A N 1
ATOM 1309 C CA . ASN A 1 182 ? 33.831 21.669 4.284 1.00 48.30 202 ASN A CA 1
ATOM 1310 C C . ASN A 1 182 ? 32.755 22.135 3.327 1.00 54.85 202 ASN A C 1
ATOM 1311 O O . ASN A 1 182 ? 32.572 23.343 3.135 1.00 56.82 202 ASN A O 1
ATOM 1316 N N . LYS A 1 183 ? 32.090 21.187 2.669 1.00 49.75 203 LYS A N 1
ATOM 1317 C CA . LYS A 1 183 ? 31.027 21.489 1.720 1.00 50.51 203 LYS A CA 1
ATOM 1318 C C . LYS A 1 183 ? 29.723 20.908 2.244 1.00 53.89 203 LYS A C 1
ATOM 1319 O O . LYS A 1 183 ? 29.774 19.975 3.033 1.00 52.53 203 LYS A O 1
ATOM 1325 N N . VAL A 1 184 ? 28.566 21.478 1.847 1.00 51.09 204 VAL A N 1
ATOM 1326 C CA . VAL A 1 184 ? 27.249 21.033 2.280 1.00 51.96 204 VAL A CA 1
ATOM 1327 C C . VAL A 1 184 ? 26.612 20.179 1.174 1.00 58.51 204 VAL A C 1
ATOM 1328 O O . VAL A 1 184 ? 26.526 20.616 0.021 1.00 59.27 204 VAL A O 1
ATOM 1332 N N . VAL A 1 185 ? 26.131 18.978 1.535 1.00 56.30 205 VAL A N 1
ATOM 1333 C CA . VAL A 1 185 ? 25.428 18.093 0.608 1.00 57.78 205 VAL A CA 1
ATOM 1334 C C . VAL A 1 185 ? 23.991 18.631 0.485 1.00 64.72 205 VAL A C 1
ATOM 1335 O O . VAL A 1 185 ? 23.218 18.600 1.437 1.00 63.75 205 VAL A O 1
ATOM 1339 N N . THR A 1 186 ? 23.681 19.136 -0.703 1.00 65.04 206 THR A N 1
ATOM 1340 C CA . THR A 1 186 ? 22.483 19.841 -1.164 1.00 67.33 206 THR A CA 1
ATOM 1341 C C . THR A 1 186 ? 21.367 18.883 -1.639 1.00 73.16 206 THR A C 1
ATOM 1342 O O . THR A 1 186 ? 20.178 19.194 -1.509 1.00 73.15 206 THR A O 1
ATOM 1346 N N . GLY A 1 187 ? 21.774 17.756 -2.203 1.00 71.78 207 GLY A N 1
ATOM 1347 C CA . GLY A 1 187 ? 20.886 16.731 -2.733 1.00 74.00 207 GLY A CA 1
ATOM 1348 C C . GLY A 1 187 ? 21.669 15.617 -3.389 1.00 79.65 207 GLY A C 1
ATOM 1349 O O . GLY A 1 187 ? 22.871 15.491 -3.162 1.00 77.81 207 GLY A O 1
ATOM 1350 N N . TYR A 1 188 ? 20.996 14.789 -4.191 1.00 80.42 208 TYR A N 1
ATOM 1351 C CA . TYR A 1 188 ? 21.628 13.672 -4.881 1.00 80.81 208 TYR A CA 1
ATOM 1352 C C . TYR A 1 188 ? 21.168 13.658 -6.330 1.00 89.28 208 TYR A C 1
ATOM 1353 O O . TYR A 1 188 ? 19.989 13.915 -6.605 1.00 90.90 208 TYR A O 1
ATOM 1362 N N . ASP A 1 189 ? 22.110 13.407 -7.267 1.00 87.16 209 ASP A N 1
ATOM 1363 C CA . ASP A 1 189 ? 21.807 13.403 -8.696 1.00 89.74 209 ASP A CA 1
ATOM 1364 C C . ASP A 1 189 ? 21.146 12.070 -9.119 1.00 98.30 209 ASP A C 1
ATOM 1365 O O . ASP A 1 189 ? 20.777 11.262 -8.257 1.00 97.70 209 ASP A O 1
ATOM 1370 N N . GLY A 1 190 ? 20.959 11.888 -10.429 1.00 98.56 210 GLY A N 1
ATOM 1371 C CA . GLY A 1 190 ? 20.348 10.697 -11.010 1.00 100.77 210 GLY A CA 1
ATOM 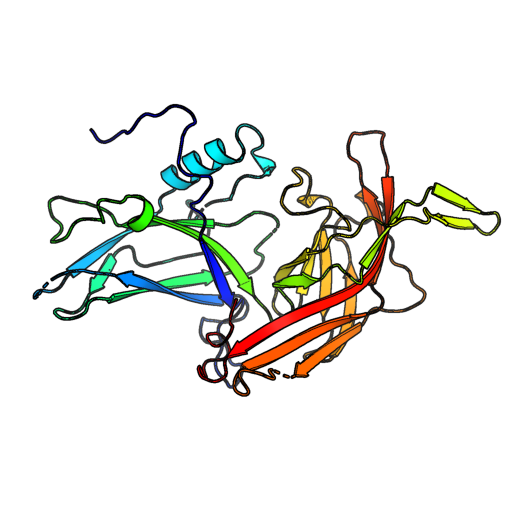1372 C C . GLY A 1 190 ? 21.049 9.408 -10.630 1.00 105.44 210 GLY A C 1
ATOM 1373 O O . GLY A 1 190 ? 20.389 8.392 -10.387 1.00 106.71 210 GLY A O 1
ATOM 1374 N N . ASP A 1 191 ? 22.397 9.459 -10.538 1.00 100.08 211 ASP A N 1
ATOM 1375 C CA . ASP A 1 191 ? 23.262 8.332 -10.180 1.00 98.16 211 ASP A CA 1
ATOM 1376 C C . ASP A 1 191 ? 23.329 8.106 -8.663 1.00 100.54 211 ASP A C 1
ATOM 1377 O O . ASP A 1 191 ? 23.971 7.153 -8.215 1.00 99.70 211 ASP A O 1
ATOM 1382 N N . GLY A 1 192 ? 22.691 8.981 -7.892 1.00 96.31 212 GLY A N 1
ATOM 1383 C CA . GLY A 1 192 ? 22.694 8.902 -6.436 1.00 94.03 212 GLY A CA 1
ATOM 1384 C C . GLY A 1 192 ? 23.860 9.629 -5.795 1.00 93.80 212 GLY A C 1
ATOM 1385 O O . GLY A 1 192 ? 23.873 9.793 -4.573 1.00 92.90 212 GLY A O 1
ATOM 1386 N N . LYS A 1 193 ? 24.854 10.072 -6.615 1.00 87.46 213 LYS A N 1
ATOM 1387 C CA . LYS A 1 193 ? 26.035 10.825 -6.167 1.00 83.63 213 LYS A CA 1
ATOM 1388 C C . LYS A 1 193 ? 25.595 12.150 -5.510 1.00 84.55 213 LYS A C 1
ATOM 1389 O O . LYS A 1 193 ? 24.602 12.744 -5.948 1.00 85.88 213 LYS A O 1
ATOM 1391 N N . PRO A 1 194 ? 26.294 12.628 -4.456 1.00 76.40 214 PRO A N 1
ATOM 1392 C CA . PRO A 1 194 ? 25.852 13.864 -3.792 1.00 74.81 214 PRO A CA 1
ATOM 1393 C C . PRO A 1 194 ? 26.131 15.140 -4.580 1.00 74.85 214 PRO A C 1
ATOM 1394 O O . PRO A 1 194 ? 27.181 15.280 -5.205 1.00 74.22 214 PRO A O 1
ATOM 1398 N N . ILE A 1 195 ? 25.168 16.067 -4.539 1.00 69.06 215 ILE A N 1
ATOM 1399 C CA . ILE A 1 195 ? 25.289 17.415 -5.083 1.00 67.57 215 ILE A CA 1
ATOM 1400 C C . ILE A 1 195 ? 25.769 18.223 -3.906 1.00 68.59 215 ILE A C 1
ATOM 1401 O O . ILE A 1 195 ? 25.160 18.175 -2.834 1.00 68.73 215 ILE A O 1
ATOM 1406 N N . GLU A 1 196 ? 26.887 18.902 -4.075 1.00 62.65 216 GLU A N 1
ATOM 1407 C CA . GLU A 1 196 ? 27.524 19.659 -3.014 1.00 60.47 216 GLU A CA 1
ATOM 1408 C C . GLU A 1 196 ? 27.692 21.086 -3.360 1.00 65.76 216 GLU A C 1
ATOM 1409 O O . GLU A 1 196 ? 27.824 21.425 -4.528 1.00 64.87 216 GLU A O 1
ATOM 1415 N N . THR A 1 197 ? 27.792 21.923 -2.330 1.00 64.98 217 THR A N 1
ATOM 1416 C CA . THR A 1 197 ? 28.053 23.338 -2.503 1.00 67.24 217 THR A CA 1
ATOM 1417 C C . THR A 1 197 ? 29.429 23.514 -3.080 1.00 73.97 217 THR A C 1
ATOM 1418 O O . THR A 1 197 ? 30.337 22.713 -2.813 1.00 71.22 217 THR A O 1
ATOM 1422 N N . ALA A 1 198 ? 29.556 24.522 -3.933 1.00 74.66 218 ALA A N 1
ATOM 1423 C CA . ALA A 1 198 ? 30.814 24.861 -4.558 1.00 74.87 218 ALA A CA 1
ATOM 1424 C C . ALA A 1 198 ? 31.760 25.483 -3.512 1.00 79.80 218 ALA A C 1
ATOM 1425 O O . ALA A 1 198 ? 32.880 24.992 -3.334 1.00 78.96 218 ALA A O 1
ATOM 1427 N N . GLU A 1 199 ? 31.279 26.510 -2.774 1.00 77.08 219 GLU A N 1
ATOM 1428 C CA . GLU A 1 199 ? 32.053 27.206 -1.751 1.00 76.07 219 GLU A CA 1
ATOM 1429 C C . GLU A 1 199 ? 32.299 26.306 -0.546 1.00 78.16 219 GLU A C 1
ATOM 1430 O O . GLU A 1 199 ? 31.489 25.423 -0.243 1.00 77.40 219 GLU A O 1
ATOM 1432 N N . SER A 1 200 ? 33.430 26.545 0.134 1.00 72.81 220 SER A N 1
ATOM 1433 C CA . SER A 1 200 ? 33.849 25.800 1.307 1.00 69.65 220 SER A CA 1
ATOM 1434 C C . SER A 1 200 ? 34.053 26.718 2.524 1.00 73.56 220 SER A C 1
ATOM 1435 O O . SER A 1 200 ? 34.453 27.876 2.392 1.00 73.33 220 SER A O 1
ATOM 1438 N N . ILE A 1 201 ? 33.807 26.155 3.710 1.00 70.21 221 ILE A N 1
ATOM 1439 C CA . ILE A 1 201 ? 34.037 26.788 5.004 1.00 70.37 221 ILE A CA 1
ATOM 1440 C C . ILE A 1 201 ? 35.399 26.274 5.464 1.00 72.19 221 ILE A C 1
ATOM 1441 O O . ILE A 1 201 ? 35.574 25.056 5.609 1.00 69.99 221 ILE A O 1
ATOM 1446 N N . THR A 1 202 ? 36.385 27.168 5.617 1.00 69.15 222 THR A N 1
ATOM 1447 C CA . THR A 1 202 ? 37.686 26.664 6.014 1.00 67.93 222 THR A CA 1
ATOM 1448 C C . THR A 1 202 ? 38.010 27.071 7.444 1.00 70.91 222 THR A C 1
ATOM 1449 O O . THR A 1 202 ? 38.015 28.260 7.791 1.00 72.43 222 THR A O 1
ATOM 1453 N N . LYS A 1 203 ? 38.240 26.033 8.269 1.00 62.85 223 LYS A N 1
ATOM 1454 C CA . LYS A 1 203 ? 38.729 26.101 9.637 1.00 60.64 223 LYS A CA 1
ATOM 1455 C C . LYS A 1 203 ? 40.232 26.181 9.515 1.00 61.40 223 LYS A C 1
ATOM 1456 O O . LYS A 1 203 ? 40.839 25.187 9.121 1.00 60.43 223 LYS A O 1
ATOM 1462 N N . SER A 1 204 ? 40.839 27.339 9.781 1.00 56.45 224 SER A N 1
ATOM 1463 C CA . SER A 1 204 ? 42.297 27.484 9.639 1.00 56.05 224 SER A CA 1
ATOM 1464 C C . SER A 1 204 ? 43.082 26.611 10.643 1.00 54.93 224 SER A C 1
ATOM 1465 O O . SER A 1 204 ? 44.208 26.213 10.353 1.00 54.58 224 SER A O 1
ATOM 1468 N N . SER A 1 205 ? 42.502 26.355 11.818 1.00 49.12 225 SER A N 1
ATOM 1469 C CA . SER A 1 205 ? 43.121 25.570 12.879 1.00 47.58 225 SER A CA 1
ATOM 1470 C C . SER A 1 205 ? 42.185 24.450 13.354 1.00 48.57 225 SER A C 1
ATOM 1471 O O . SER A 1 205 ? 41.020 24.698 13.648 1.00 46.96 225 SER A O 1
ATOM 1474 N N . ILE A 1 206 ? 42.695 23.204 13.386 1.00 43.58 226 ILE A N 1
ATOM 1475 C CA . ILE A 1 206 ? 41.930 22.035 13.809 1.00 41.03 226 ILE A CA 1
ATOM 1476 C C . ILE A 1 206 ? 42.718 21.370 14.908 1.00 42.22 226 ILE A C 1
ATOM 1477 O O . ILE A 1 206 ? 43.829 20.895 14.671 1.00 42.78 226 ILE A O 1
ATOM 1482 N N . ARG A 1 207 ? 42.146 21.326 16.103 1.00 35.59 227 ARG A N 1
ATOM 1483 C CA . ARG A 1 207 ? 42.821 20.735 17.244 1.00 34.53 227 ARG A CA 1
ATOM 1484 C C . ARG A 1 207 ? 42.640 19.219 17.246 1.00 38.35 227 ARG A C 1
ATOM 1485 O O . ARG A 1 207 ? 41.503 18.727 17.208 1.00 36.56 227 ARG A O 1
ATOM 1493 N N . GLY A 1 208 ? 43.772 18.517 17.333 1.00 34.74 228 GLY A N 1
ATOM 1494 C CA . GLY A 1 208 ? 43.861 17.064 17.408 1.00 33.12 228 GLY A CA 1
ATOM 1495 C C . GLY A 1 208 ? 44.150 16.729 18.852 1.00 36.33 228 GLY A C 1
ATOM 1496 O O . GLY A 1 208 ? 45.218 17.073 19.352 1.00 36.89 228 GLY A O 1
ATOM 1497 N N . TYR A 1 209 ? 43.179 16.127 19.553 1.00 31.63 229 TYR A N 1
ATOM 1498 C CA . TYR A 1 209 ? 43.293 15.790 20.975 1.00 31.68 229 TYR A CA 1
ATOM 1499 C C . TYR A 1 209 ? 43.744 14.383 21.182 1.00 36.79 229 TYR A C 1
ATOM 1500 O O . TYR A 1 209 ? 43.260 13.489 20.499 1.00 36.22 229 TYR A O 1
ATOM 1509 N N . VAL A 1 210 ? 44.564 14.151 22.194 1.00 35.28 230 VAL A N 1
ATOM 1510 C CA . VAL A 1 210 ? 45.035 12.789 22.508 1.00 34.06 230 VAL A CA 1
ATOM 1511 C C . VAL A 1 210 ? 43.912 11.889 23.058 1.00 39.50 230 VAL A C 1
ATOM 1512 O O . VAL A 1 210 ? 43.086 12.328 23.870 1.00 37.68 230 VAL A O 1
ATOM 1516 N N . ILE A 1 211 ? 43.920 10.611 22.615 1.00 38.33 231 ILE A N 1
ATOM 1517 C CA . ILE A 1 211 ? 43.074 9.517 23.125 1.00 38.41 231 ILE A CA 1
ATOM 1518 C C . ILE A 1 211 ? 44.033 8.555 23.818 1.00 41.70 231 ILE A C 1
ATOM 1519 O O . ILE A 1 211 ? 43.890 8.272 25.012 1.00 43.00 231 ILE A O 1
ATOM 1524 N N . ASP A 1 212 ? 45.022 8.085 23.070 1.00 35.53 232 ASP A N 1
ATOM 1525 C CA . ASP A 1 212 ? 46.121 7.264 23.568 1.00 35.71 232 ASP A CA 1
ATOM 1526 C C . ASP A 1 212 ? 47.376 7.590 22.720 1.00 40.55 232 ASP A C 1
ATOM 1527 O O . ASP A 1 212 ? 47.396 8.641 22.059 1.00 40.85 232 ASP A O 1
ATOM 1532 N N . GLU A 1 213 ? 48.414 6.747 22.758 1.00 37.45 233 GLU A N 1
ATOM 1533 C CA . GLU A 1 213 ? 49.672 6.983 22.025 1.00 37.74 233 GLU A CA 1
ATOM 1534 C C . GLU A 1 213 ? 49.541 7.027 20.505 1.00 41.75 233 GLU A C 1
ATOM 1535 O O . GLU A 1 213 ? 50.359 7.682 19.854 1.00 41.38 233 GLU A O 1
ATOM 1541 N N . GLN A 1 214 ? 48.574 6.291 19.945 1.00 36.70 234 GLN A N 1
ATOM 1542 C CA . GLN A 1 214 ? 48.427 6.154 18.485 1.00 36.27 234 GLN A CA 1
ATOM 1543 C C . GLN A 1 214 ? 47.083 6.654 17.993 1.00 41.49 234 GLN A C 1
ATOM 1544 O O . GLN A 1 214 ? 46.691 6.372 16.846 1.00 41.16 234 GLN A O 1
ATOM 1550 N N . THR A 1 215 ? 46.362 7.384 18.863 1.00 37.43 235 THR A N 1
ATOM 1551 C CA . THR A 1 215 ? 45.026 7.852 18.528 1.00 36.31 235 THR A CA 1
ATOM 1552 C C . THR A 1 215 ? 44.793 9.257 19.029 1.00 37.80 235 THR A C 1
ATOM 1553 O O . THR A 1 215 ? 45.116 9.602 20.167 1.00 34.76 235 THR A O 1
ATOM 1557 N N . ILE A 1 216 ? 44.150 10.034 18.184 1.00 33.96 236 ILE A N 1
ATOM 1558 C CA . ILE A 1 216 ? 43.683 11.379 18.506 1.00 32.82 236 ILE A CA 1
ATOM 1559 C C . ILE A 1 216 ? 42.209 11.424 18.148 1.00 39.60 236 ILE A C 1
ATOM 1560 O O . ILE A 1 216 ? 41.683 10.480 17.524 1.00 39.72 236 ILE A O 1
ATOM 1565 N N . PHE A 1 217 ? 41.563 12.543 18.459 1.00 36.11 237 PHE A N 1
ATOM 1566 C CA . PHE A 1 217 ? 40.273 12.840 17.874 1.00 35.57 237 PHE A CA 1
ATOM 1567 C C . PHE A 1 217 ? 40.270 14.328 17.450 1.00 39.52 237 PHE A C 1
ATOM 1568 O O . PHE A 1 217 ? 41.051 15.143 17.963 1.00 38.15 237 PHE A O 1
ATOM 1576 N N . THR A 1 218 ? 39.421 14.654 16.477 1.00 36.73 238 THR A N 1
ATOM 1577 C CA . THR A 1 218 ? 39.116 16.036 16.110 1.00 36.36 238 THR A CA 1
ATOM 1578 C C . THR A 1 218 ? 37.601 16.157 16.256 1.00 39.81 238 THR A C 1
ATOM 1579 O O . THR A 1 218 ? 36.899 15.131 16.226 1.00 41.01 238 THR A O 1
ATOM 1583 N N . TYR A 1 219 ? 37.074 17.359 16.377 1.00 34.90 239 TYR A N 1
ATOM 1584 C CA . TYR A 1 219 ? 35.636 17.495 16.247 1.00 36.20 239 TYR A CA 1
ATOM 1585 C C . TYR A 1 219 ? 35.303 17.404 14.733 1.00 41.18 239 TYR A C 1
ATOM 1586 O O . TYR A 1 219 ? 36.166 17.695 13.899 1.00 39.53 239 TYR A O 1
ATOM 1595 N N . ALA A 1 220 ? 34.093 16.929 14.393 1.00 39.60 240 ALA A N 1
ATOM 1596 C CA . ALA A 1 220 ? 33.653 16.787 13.007 1.00 41.14 240 ALA A CA 1
ATOM 1597 C C . ALA A 1 220 ? 33.580 18.143 12.305 1.00 45.51 240 ALA A C 1
ATOM 1598 O O . ALA A 1 220 ? 33.023 19.095 12.848 1.00 46.52 240 ALA A O 1
ATOM 1600 N N . GLY A 1 221 ? 34.205 18.225 11.141 1.00 42.99 241 GLY A N 1
ATOM 1601 C CA . GLY A 1 221 ? 34.272 19.429 10.327 1.00 44.10 241 GLY A CA 1
ATOM 1602 C C . GLY A 1 221 ? 34.508 20.756 11.027 1.00 49.23 241 GLY A C 1
ATOM 1603 O O . GLY A 1 221 ? 35.585 21.007 11.573 1.00 47.28 241 GLY A O 1
ATOM 1604 N N . ILE A 1 222 ? 33.488 21.626 10.986 1.00 48.41 242 ILE A N 1
ATOM 1605 C CA . ILE A 1 222 ? 33.528 22.997 11.519 1.00 48.38 242 ILE A CA 1
ATOM 1606 C C . ILE A 1 222 ? 33.272 23.061 13.015 1.00 51.56 242 ILE A C 1
ATOM 1607 O O . ILE A 1 222 ? 33.473 24.123 13.613 1.00 51.23 242 ILE A O 1
ATOM 1612 N N . VAL A 1 223 ? 32.832 21.940 13.625 1.00 48.06 243 VAL A N 1
ATOM 1613 C CA . VAL A 1 223 ? 32.607 21.878 15.075 1.00 46.40 243 VAL A CA 1
ATOM 1614 C C . VAL A 1 223 ? 33.960 22.066 15.762 1.00 47.55 243 VAL A C 1
ATOM 1615 O O . VAL A 1 223 ? 34.984 21.604 15.254 1.00 45.70 243 VAL A O 1
ATOM 1619 N N . ASP A 1 224 ? 33.972 22.787 16.872 1.00 44.34 244 ASP A N 1
ATOM 1620 C CA . ASP A 1 224 ? 35.183 23.012 17.656 1.00 42.63 244 ASP A CA 1
ATOM 1621 C C . ASP A 1 224 ? 34.806 23.071 19.135 1.00 46.37 244 ASP A C 1
ATOM 1622 O O . ASP A 1 224 ? 33.642 22.837 19.488 1.00 47.84 244 ASP A O 1
ATOM 1627 N N . GLU A 1 225 ? 35.806 23.342 19.983 1.00 40.81 245 GLU A N 1
ATOM 1628 C CA . GLU A 1 225 ? 35.759 23.445 21.439 1.00 40.43 245 GLU A CA 1
ATOM 1629 C C . GLU A 1 225 ? 34.706 24.411 21.984 1.00 46.18 245 GLU A C 1
ATOM 1630 O O . GLU A 1 225 ? 34.333 24.293 23.154 1.00 47.48 245 GLU A O 1
ATOM 1636 N N . ASP A 1 226 ? 34.305 25.428 21.198 1.00 43.79 246 ASP A N 1
ATOM 1637 C CA . ASP A 1 226 ? 33.357 26.410 21.707 1.00 45.78 246 ASP A CA 1
ATOM 1638 C C . ASP A 1 226 ? 31.892 26.064 21.333 1.00 49.97 246 ASP A C 1
ATOM 1639 O O . ASP A 1 226 ? 30.992 26.830 21.656 1.00 50.89 246 ASP A O 1
ATOM 1644 N N . TYR A 1 227 ? 31.655 24.849 20.799 1.00 46.23 247 TYR A N 1
ATOM 1645 C CA . TYR A 1 227 ? 30.318 24.299 20.530 1.00 46.21 247 TYR A CA 1
ATOM 1646 C C . TYR A 1 227 ? 29.828 23.623 21.797 1.00 49.64 247 TYR A C 1
ATOM 1647 O O . TYR A 1 227 ? 30.515 22.745 22.332 1.00 45.37 247 TYR A O 1
ATOM 1656 N N . THR A 1 228 ? 28.627 23.992 22.274 1.00 48.90 248 THR A N 1
ATOM 1657 C CA . THR A 1 228 ? 28.073 23.387 23.488 1.00 47.89 248 THR A CA 1
ATOM 1658 C C . THR A 1 228 ? 27.739 21.910 23.235 1.00 50.50 248 THR A C 1
ATOM 1659 O O . THR A 1 228 ? 27.733 21.127 24.178 1.00 50.11 248 THR A O 1
ATOM 1663 N N . ASP A 1 229 ? 27.483 21.532 21.967 1.00 48.81 249 ASP A N 1
ATOM 1664 C CA . ASP A 1 229 ? 27.143 20.147 21.541 1.00 49.30 249 ASP A CA 1
ATOM 1665 C C . ASP A 1 229 ? 28.359 19.326 20.987 1.00 49.97 249 ASP A C 1
ATOM 1666 O O . ASP A 1 229 ? 28.133 18.228 20.465 1.00 50.07 249 ASP A O 1
ATOM 1671 N N . ARG A 1 230 ? 29.621 19.830 21.157 1.00 44.76 250 ARG A N 1
ATOM 1672 C CA . ARG A 1 230 ? 30.922 19.203 20.795 1.00 44.03 250 ARG A CA 1
ATOM 1673 C C . ARG A 1 230 ? 30.921 17.678 20.795 1.00 48.18 250 ARG A C 1
ATOM 1674 O O . ARG A 1 230 ? 31.330 17.036 19.821 1.00 46.50 250 ARG A O 1
ATOM 1682 N N . ARG A 1 231 ? 30.582 17.121 21.990 1.00 45.48 251 ARG A N 1
ATOM 1683 C CA . ARG A 1 231 ? 30.676 15.710 22.387 1.00 45.63 251 ARG A CA 1
ATOM 1684 C C . ARG A 1 231 ? 29.917 14.768 21.437 1.00 48.66 251 ARG A C 1
ATOM 1685 O O . ARG A 1 231 ? 30.279 13.594 21.322 1.00 47.08 251 ARG A O 1
ATOM 1693 N N . LYS A 1 232 ? 28.909 15.292 20.729 1.00 46.61 252 LYS A N 1
ATOM 1694 C CA . LYS A 1 232 ? 28.142 14.536 19.741 1.00 48.43 252 LYS A CA 1
ATOM 1695 C C . LYS A 1 232 ? 28.943 14.376 18.424 1.00 51.55 252 LYS A C 1
ATOM 1696 O O . LYS A 1 232 ? 28.567 13.558 17.586 1.00 52.38 252 LYS A O 1
ATOM 1702 N N . TYR A 1 233 ? 30.037 15.153 18.243 1.00 46.35 253 TYR A N 1
ATOM 1703 C CA . TYR A 1 233 ? 30.781 15.190 16.978 1.00 45.32 253 TYR A CA 1
ATOM 1704 C C . TYR A 1 233 ? 32.298 14.834 17.062 1.00 46.11 253 TYR A C 1
ATOM 1705 O O . TYR A 1 233 ? 33.103 15.473 16.373 1.00 43.47 253 TYR A O 1
ATOM 1714 N N . LYS A 1 234 ? 32.673 13.762 17.802 1.00 42.50 254 LYS A N 1
ATOM 1715 C CA . LYS A 1 234 ? 34.090 13.356 17.875 1.00 41.60 254 LYS A CA 1
ATOM 1716 C C . LYS A 1 234 ? 34.470 12.361 16.766 1.00 46.16 254 LYS A C 1
ATOM 1717 O O . LYS A 1 234 ? 33.877 11.279 16.652 1.00 46.85 254 LYS A O 1
ATOM 1723 N N . ILE A 1 235 ? 35.494 12.723 15.973 1.00 40.36 255 ILE A N 1
ATOM 1724 C CA . ILE A 1 235 ? 36.003 11.883 14.888 1.00 39.13 255 ILE A CA 1
ATOM 1725 C C . ILE A 1 235 ? 37.392 11.358 15.305 1.00 44.29 255 ILE A C 1
ATOM 1726 O O . ILE A 1 235 ? 38.326 12.138 15.457 1.00 42.51 255 ILE A O 1
ATOM 1731 N N . LYS A 1 236 ? 37.507 10.039 15.485 1.00 43.25 256 LYS A N 1
ATOM 1732 C CA . LYS A 1 236 ? 38.733 9.370 15.924 1.00 42.28 256 LYS A CA 1
ATOM 1733 C C . LYS A 1 236 ? 39.672 9.108 14.788 1.00 43.62 256 LYS A C 1
ATOM 1734 O O . LYS A 1 236 ? 39.236 8.667 13.725 1.00 43.62 256 LYS A O 1
ATOM 1740 N N . PHE A 1 237 ? 40.979 9.370 15.016 1.00 39.27 257 PHE A N 1
ATOM 1741 C CA . PHE A 1 237 ? 42.074 9.117 14.059 1.00 37.75 257 PHE A CA 1
ATOM 1742 C C . PHE A 1 237 ? 43.105 8.198 14.706 1.00 41.72 257 PHE A C 1
ATOM 1743 O O . PHE A 1 237 ? 43.761 8.581 15.682 1.00 40.95 257 PHE A O 1
ATOM 1751 N N . ALA A 1 238 ? 43.201 6.970 14.195 1.00 38.45 258 ALA A N 1
ATOM 1752 C CA . ALA A 1 238 ? 44.123 5.945 14.701 1.00 37.69 258 ALA A CA 1
ATOM 1753 C C . ALA A 1 238 ? 45.241 5.787 13.691 1.00 41.24 258 ALA A C 1
ATOM 1754 O O . ALA A 1 238 ? 44.955 5.536 12.538 1.00 42.56 258 ALA A O 1
ATOM 1756 N N . PHE A 1 239 ? 46.502 5.968 14.112 1.00 37.22 259 PHE A N 1
ATOM 1757 C CA . PHE A 1 239 ? 47.702 5.918 13.258 1.00 35.94 259 PHE A CA 1
ATOM 1758 C C . PHE A 1 239 ? 48.236 4.523 13.270 1.00 43.09 259 PHE A C 1
ATOM 1759 O O . PHE A 1 239 ? 48.700 4.073 14.303 1.00 46.12 259 PHE A O 1
ATOM 1767 N N . ASN A 1 240 ? 48.119 3.809 12.154 1.00 40.24 260 ASN A N 1
ATOM 1768 C CA . ASN A 1 240 ? 48.512 2.396 12.051 1.00 40.02 260 ASN A CA 1
ATOM 1769 C C . ASN A 1 240 ? 49.944 2.251 11.546 1.00 45.28 260 ASN A C 1
ATOM 1770 O O . ASN A 1 240 ? 50.204 1.591 10.533 1.00 46.39 260 ASN A O 1
ATOM 1775 N N . GLY A 1 241 ? 50.858 2.859 12.299 1.00 41.69 261 GLY A N 1
ATOM 1776 C CA . GLY A 1 241 ? 52.300 2.888 12.063 1.00 41.30 261 GLY A CA 1
ATOM 1777 C C . GLY A 1 241 ? 52.960 3.872 13.013 1.00 46.98 261 GLY A C 1
ATOM 1778 O O . GLY A 1 241 ? 52.266 4.591 13.756 1.00 45.63 261 GLY A O 1
ATOM 1779 N N . GLU A 1 242 ? 54.302 3.944 12.992 1.00 45.71 262 GLU A N 1
ATOM 1780 C CA . GLU A 1 242 ? 55.009 4.907 13.833 1.00 45.59 262 GLU A CA 1
ATOM 1781 C C . GLU A 1 242 ? 55.208 6.229 13.088 1.00 50.30 262 GLU A C 1
ATOM 1782 O O . GLU A 1 242 ? 54.792 7.286 13.589 1.00 49.62 262 GLU A O 1
ATOM 1788 N N . THR A 1 243 ? 55.869 6.188 11.911 1.00 48.21 263 THR A N 1
ATOM 1789 C CA . THR A 1 243 ? 56.163 7.420 11.160 1.00 47.74 263 THR A CA 1
ATOM 1790 C C . THR A 1 243 ? 55.462 7.463 9.795 1.00 46.73 263 THR A C 1
ATOM 1791 O O . THR A 1 243 ? 55.578 8.464 9.084 1.00 46.51 263 THR A O 1
ATOM 1795 N N . ASN A 1 244 ? 54.760 6.400 9.432 1.00 40.31 264 ASN A N 1
ATOM 1796 C CA . ASN A 1 244 ? 53.951 6.333 8.206 1.00 40.50 264 ASN A CA 1
ATOM 1797 C C . ASN A 1 244 ? 53.012 5.146 8.287 1.00 45.62 264 ASN A C 1
ATOM 1798 O O . ASN A 1 244 ? 53.191 4.271 9.129 1.00 48.04 264 ASN A O 1
ATOM 1803 N N . GLY A 1 245 ? 51.990 5.142 7.458 1.00 39.75 265 GLY A N 1
ATOM 1804 C CA . GLY A 1 245 ? 51.040 4.042 7.432 1.00 39.06 265 GLY A CA 1
ATOM 1805 C C . GLY A 1 245 ? 49.654 4.551 7.153 1.00 43.21 265 GLY A C 1
ATOM 1806 O O . GLY A 1 245 ? 49.480 5.708 6.776 1.00 43.01 265 GLY A O 1
ATOM 1807 N N . SER A 1 246 ? 48.668 3.690 7.304 1.00 40.02 266 SER A N 1
ATOM 1808 C CA . SER A 1 246 ? 47.281 4.084 7.091 1.00 38.43 266 SER A CA 1
ATOM 1809 C C . SER A 1 246 ? 46.762 4.740 8.345 1.00 39.46 266 SER A C 1
ATOM 1810 O O . SER A 1 246 ? 47.393 4.642 9.405 1.00 36.54 266 SER A O 1
ATOM 1813 N N . VAL A 1 247 ? 45.586 5.377 8.234 1.00 38.57 267 VAL A N 1
ATOM 1814 C CA . VAL A 1 247 ? 44.848 5.977 9.342 1.00 37.77 267 VAL A CA 1
ATOM 1815 C C . VAL A 1 247 ? 43.438 5.333 9.350 1.00 42.91 267 VAL A C 1
ATOM 1816 O O . VAL A 1 247 ? 42.828 5.150 8.289 1.00 43.93 267 VAL A O 1
ATOM 1820 N N . THR A 1 248 ? 42.950 4.939 10.532 1.00 39.69 268 THR A N 1
ATOM 1821 C CA . THR A 1 248 ? 41.586 4.446 10.690 1.00 39.02 268 THR A CA 1
ATOM 1822 C C . THR A 1 248 ? 40.763 5.610 11.228 1.00 43.75 268 THR A C 1
ATOM 1823 O O . THR A 1 248 ? 41.025 6.101 12.330 1.00 43.29 268 THR A O 1
ATOM 1827 N N . ILE A 1 249 ? 39.808 6.083 10.428 1.00 40.40 269 ILE A N 1
ATOM 1828 C CA . ILE A 1 249 ? 38.919 7.168 10.817 1.00 39.05 269 ILE A CA 1
ATOM 1829 C C . ILE A 1 249 ? 37.603 6.552 11.258 1.00 46.12 269 ILE A C 1
ATOM 1830 O O . ILE A 1 249 ? 36.990 5.810 10.499 1.00 49.02 269 ILE A O 1
ATOM 1835 N N . SER A 1 250 ? 37.177 6.832 12.480 1.00 41.43 270 SER A N 1
ATOM 1836 C CA . SER A 1 250 ? 35.918 6.291 12.965 1.00 42.19 270 SER A CA 1
ATOM 1837 C C . SER A 1 250 ? 35.183 7.303 13.843 1.00 47.64 270 SER A C 1
ATOM 1838 O O . SER A 1 250 ? 35.701 8.384 14.169 1.00 44.38 270 SER A O 1
ATOM 1841 N N . CYS A 1 251 ? 33.946 6.941 14.184 1.00 47.74 271 CYS A N 1
ATOM 1842 C CA . CYS A 1 251 ? 33.043 7.723 15.004 1.00 48.94 271 CYS A CA 1
ATOM 1843 C C . CYS A 1 251 ? 32.241 6.765 15.852 1.00 55.92 271 CYS A C 1
ATOM 1844 O O . CYS A 1 251 ? 31.545 5.915 15.303 1.00 56.66 271 CYS A O 1
ATOM 1847 N N . ASP A 1 252 ? 32.351 6.879 17.187 1.00 54.71 272 ASP A N 1
ATOM 1848 C CA . ASP A 1 252 ? 31.664 5.982 18.124 1.00 56.46 272 ASP A CA 1
ATOM 1849 C C . ASP A 1 252 ? 30.139 6.163 18.108 1.00 63.36 272 ASP A C 1
ATOM 1850 O O . ASP A 1 252 ? 29.429 5.202 18.397 1.00 67.61 272 ASP A O 1
ATOM 1855 N N . ASN A 1 253 ? 29.632 7.352 17.743 1.00 58.70 273 ASN A N 1
ATOM 1856 C CA . ASN A 1 253 ? 28.192 7.585 17.587 1.00 59.10 273 ASN A CA 1
ATOM 1857 C C . ASN A 1 253 ? 27.886 7.881 16.103 1.00 61.17 273 ASN A C 1
ATOM 1858 O O . ASN A 1 253 ? 27.154 8.819 15.790 1.00 63.18 273 ASN A O 1
ATOM 1863 N N . ALA A 1 254 ? 28.437 7.062 15.199 1.00 55.60 274 ALA A N 1
ATOM 1864 C CA . ALA A 1 254 ? 28.260 7.175 13.740 1.00 55.55 274 ALA A CA 1
ATOM 1865 C C . ALA A 1 254 ? 26.780 7.265 13.296 1.00 64.51 274 ALA A C 1
ATOM 1866 O O . ALA A 1 254 ? 26.446 8.136 12.480 1.00 64.35 274 ALA A O 1
ATOM 1868 N N . GLU A 1 255 ? 25.904 6.372 13.831 1.00 63.91 275 GLU A N 1
ATOM 1869 C CA . GLU A 1 255 ? 24.480 6.299 13.467 1.00 66.77 275 GLU A CA 1
ATOM 1870 C C . GLU A 1 255 ? 23.696 7.568 13.831 1.00 68.68 275 GLU A C 1
ATOM 1871 O O . GLU A 1 255 ? 22.783 7.953 13.098 1.00 68.77 275 GLU A O 1
ATOM 1877 N N . GLU A 1 256 ? 24.054 8.207 14.945 1.00 63.20 276 GLU A N 1
ATOM 1878 C CA . GLU A 1 256 ? 23.394 9.408 15.424 1.00 63.44 276 GLU A CA 1
ATOM 1879 C C . GLU A 1 256 ? 23.634 10.619 14.499 1.00 66.69 276 GLU A C 1
ATOM 1880 O O . GLU A 1 256 ? 22.686 11.358 14.205 1.00 68.55 276 GLU A O 1
ATOM 1886 N N . ILE A 1 257 ? 24.887 10.812 14.034 1.00 58.57 277 ILE A N 1
ATOM 1887 C CA . ILE A 1 257 ? 25.270 11.973 13.235 1.00 55.21 277 ILE A CA 1
ATOM 1888 C C . ILE A 1 257 ? 25.414 11.615 11.740 1.00 58.07 277 ILE A C 1
ATOM 1889 O O . ILE A 1 257 ? 25.952 12.401 10.951 1.00 56.06 277 ILE A O 1
ATOM 1894 N N . GLY A 1 258 ? 24.881 10.455 11.367 1.00 55.45 278 GLY A N 1
ATOM 1895 C CA . GLY A 1 258 ? 24.897 9.954 9.994 1.00 55.71 278 GLY A CA 1
ATOM 1896 C C . GLY A 1 258 ? 26.274 9.947 9.362 1.00 56.38 278 GLY A C 1
ATOM 1897 O O . GLY A 1 258 ? 26.433 10.350 8.208 1.00 54.33 278 GLY A O 1
ATOM 1898 N N . PHE A 1 259 ? 27.285 9.566 10.160 1.00 52.49 279 PHE A N 1
ATOM 1899 C CA . PHE A 1 259 ? 28.692 9.511 9.769 1.00 50.23 279 PHE A CA 1
ATOM 1900 C C . PHE A 1 259 ? 28.868 8.469 8.690 1.00 56.28 279 PHE A C 1
ATOM 1901 O O . PHE A 1 259 ? 28.262 7.396 8.755 1.00 57.44 279 PHE A O 1
ATOM 1909 N N . GLU A 1 260 ? 29.635 8.829 7.656 1.00 53.38 280 GLU A N 1
ATOM 1910 C CA . GLU A 1 260 ? 29.902 7.981 6.503 1.00 54.30 280 GLU A CA 1
ATOM 1911 C C . GLU A 1 260 ? 31.281 8.264 5.957 1.00 56.52 280 GLU A C 1
ATOM 1912 O O . GLU A 1 260 ? 31.611 9.401 5.646 1.00 54.34 280 GLU A O 1
ATOM 1918 N N . LEU A 1 261 ? 32.094 7.240 5.864 1.00 55.55 281 LEU A N 1
ATOM 1919 C CA . LEU A 1 261 ? 33.401 7.386 5.250 1.00 56.24 281 LEU A CA 1
ATOM 1920 C C . LEU A 1 261 ? 33.304 7.134 3.778 1.00 63.64 281 LEU A C 1
ATOM 1921 O O . LEU A 1 261 ? 32.545 6.262 3.350 1.00 65.37 281 LEU A O 1
ATOM 1926 N N . ASN A 1 262 ? 34.108 7.847 3.001 1.00 60.06 282 ASN A N 1
ATOM 1927 C CA . ASN A 1 262 ? 34.226 7.569 1.594 1.00 60.73 282 ASN A CA 1
ATOM 1928 C C . ASN A 1 262 ? 35.124 6.338 1.504 1.00 65.14 282 ASN A C 1
ATOM 1929 O O . ASN A 1 262 ? 36.232 6.346 2.040 1.00 63.96 282 ASN A O 1
ATOM 1934 N N . LYS A 1 263 ? 34.599 5.254 0.928 1.00 63.60 283 LYS A N 1
ATOM 1935 C CA . LYS A 1 263 ? 35.281 3.967 0.829 1.00 63.80 283 LYS A CA 1
ATOM 1936 C C . LYS A 1 263 ? 36.276 3.847 -0.365 1.00 69.66 283 LYS A C 1
ATOM 1937 O O . LYS A 1 263 ? 37.009 2.861 -0.420 1.00 69.46 283 LYS A O 1
ATOM 1939 N N . ASP A 1 264 ? 36.339 4.838 -1.285 1.00 68.48 284 ASP A N 1
ATOM 1940 C CA . ASP A 1 264 ? 37.205 4.774 -2.493 1.00 69.59 284 ASP A CA 1
ATOM 1941 C C . ASP A 1 264 ? 38.717 4.678 -2.176 1.00 70.54 284 ASP A C 1
ATOM 1942 O O . ASP A 1 264 ? 39.409 3.841 -2.767 1.00 70.54 284 ASP A O 1
ATOM 1947 N N . VAL A 1 265 ? 39.232 5.564 -1.296 1.00 64.08 285 VAL A N 1
ATOM 1948 C CA . VAL A 1 265 ? 40.654 5.553 -0.907 1.00 61.66 285 VAL A CA 1
ATOM 1949 C C . VAL A 1 265 ? 40.739 5.518 0.608 1.00 59.59 285 VAL A C 1
ATOM 1950 O O . VAL A 1 265 ? 39.839 5.998 1.283 1.00 59.28 285 VAL A O 1
ATOM 1954 N N . THR A 1 266 ? 41.808 4.920 1.125 1.00 52.23 286 THR A N 1
ATOM 1955 C CA A THR A 1 266 ? 42.026 4.806 2.556 0.50 50.46 286 THR A CA 1
ATOM 1956 C CA B THR A 1 266 ? 42.029 4.797 2.559 0.50 49.90 286 THR A CA 1
ATOM 1957 C C . THR A 1 266 ? 43.009 5.911 2.987 1.00 50.57 286 THR A C 1
ATOM 1958 O O . THR A 1 266 ? 44.026 6.135 2.315 1.00 49.10 286 THR A O 1
ATOM 1965 N N . PRO A 1 267 ? 42.683 6.665 4.069 1.00 42.42 287 PRO A N 1
ATOM 1966 C CA . PRO A 1 267 ? 43.601 7.740 4.495 1.00 40.55 287 PRO A CA 1
ATOM 1967 C C . PRO A 1 267 ? 44.935 7.187 5.001 1.00 42.46 287 PRO A C 1
ATOM 1968 O O . PRO A 1 267 ? 44.998 6.040 5.431 1.00 42.84 287 PRO A O 1
ATOM 1972 N N . SER A 1 268 ? 46.000 7.995 4.926 1.00 38.00 288 SER A N 1
ATOM 1973 C CA . SER A 1 268 ? 47.365 7.625 5.323 1.00 37.04 288 SER A CA 1
ATOM 1974 C C . SER A 1 268 ? 48.100 8.803 5.924 1.00 42.21 288 SER A C 1
ATOM 1975 O O . SER A 1 268 ? 47.689 9.948 5.757 1.00 42.13 288 SER A O 1
ATOM 1978 N N . PHE A 1 269 ? 49.181 8.528 6.649 1.00 39.02 289 PHE A N 1
ATOM 1979 C CA . PHE A 1 269 ? 49.964 9.591 7.254 1.00 37.21 289 PHE A CA 1
ATOM 1980 C C . PHE A 1 269 ? 51.410 9.351 7.000 1.00 43.14 289 PHE A C 1
ATOM 1981 O O . PHE A 1 269 ? 51.824 8.240 6.676 1.00 45.13 289 PHE A O 1
ATOM 1989 N N . ARG A 1 270 ? 52.189 10.378 7.239 1.00 40.40 290 ARG A N 1
ATOM 1990 C CA . ARG A 1 270 ? 53.625 10.365 7.098 1.00 41.67 290 ARG A CA 1
ATOM 1991 C C . ARG A 1 270 ? 54.188 11.451 7.984 1.00 45.77 290 ARG A C 1
ATOM 1992 O O . ARG A 1 270 ? 53.595 12.518 8.074 1.00 43.40 290 ARG A O 1
ATOM 2000 N N . ILE A 1 271 ? 55.302 11.170 8.666 1.00 46.32 291 ILE A N 1
ATOM 2001 C CA . ILE A 1 271 ? 56.017 12.119 9.511 1.00 47.03 291 ILE A CA 1
ATOM 2002 C C . ILE A 1 271 ? 57.294 12.481 8.746 1.00 55.36 291 ILE A C 1
ATOM 2003 O O . ILE A 1 271 ? 57.930 11.620 8.145 1.00 57.20 291 ILE A O 1
ATOM 2007 N N . SER A 1 272 ? 57.607 13.762 8.670 1.00 54.72 292 SER A N 1
ATOM 2008 C CA . SER A 1 272 ? 58.763 14.268 7.927 1.00 56.06 292 SER A CA 1
ATOM 2009 C C . SER A 1 272 ? 59.365 15.499 8.616 1.00 61.38 292 SER A C 1
ATOM 2010 O O . SER A 1 272 ? 58.666 16.206 9.342 1.00 60.07 292 SER A O 1
ATOM 2013 N N . SER A 1 273 ? 60.657 15.740 8.383 1.00 60.55 293 SER A N 1
ATOM 2014 C CA . SER A 1 273 ? 61.445 16.817 8.975 1.00 61.87 293 SER A CA 1
ATOM 2015 C C . SER A 1 273 ? 62.066 17.768 7.959 1.00 70.01 293 SER A C 1
ATOM 2016 O O . SER A 1 273 ? 62.343 17.416 6.808 1.00 69.00 293 SER A O 1
ATOM 2019 N N . SER A 1 274 ? 62.303 18.991 8.433 1.00 70.06 294 SER A N 1
ATOM 2020 C CA . SER A 1 274 ? 62.931 20.085 7.708 1.00 71.46 294 SER A CA 1
ATOM 2021 C C . SER A 1 274 ? 63.603 21.016 8.702 1.00 75.26 294 SER A C 1
ATOM 2022 O O . SER A 1 274 ? 63.054 21.296 9.771 1.00 74.51 294 SER A O 1
ATOM 2031 N N . ASP A 1 276 ? 65.198 24.666 9.922 1.00 74.09 296 ASP A N 1
ATOM 2032 C CA . ASP A 1 276 ? 64.823 26.070 9.778 1.00 73.92 296 ASP A CA 1
ATOM 2033 C C . ASP A 1 276 ? 65.954 26.805 9.050 1.00 81.12 296 ASP A C 1
ATOM 2034 O O . ASP A 1 276 ? 67.123 26.411 9.187 1.00 82.34 296 ASP A O 1
ATOM 2039 N N . ASP A 1 277 ? 65.613 27.842 8.253 1.00 78.46 297 ASP A N 1
ATOM 2040 C CA . ASP A 1 277 ? 66.624 28.615 7.503 1.00 80.85 297 ASP A CA 1
ATOM 2041 C C . ASP A 1 277 ? 67.446 29.495 8.446 1.00 83.32 297 ASP A C 1
ATOM 2042 O O . ASP A 1 277 ? 68.688 29.447 8.426 1.00 83.94 297 ASP A O 1
ATOM 2044 N N . ALA A 1 278 ? 66.729 30.272 9.290 1.00 77.20 298 ALA A N 1
ATOM 2045 C CA . ALA A 1 278 ? 67.288 31.199 10.266 1.00 77.63 298 ALA A CA 1
ATOM 2046 C C . ALA A 1 278 ? 68.049 30.476 11.382 1.00 78.23 298 ALA A C 1
ATOM 2047 O O . ALA A 1 278 ? 69.233 30.763 11.574 1.00 79.57 298 ALA A O 1
ATOM 2049 N N . LYS A 1 279 ? 67.372 29.545 12.110 1.00 69.64 299 LYS A N 1
ATOM 2050 C CA . LYS A 1 279 ? 67.964 28.794 13.222 1.00 67.25 299 LYS A CA 1
ATOM 2051 C C . LYS A 1 279 ? 68.218 27.341 12.765 1.00 67.94 299 LYS A C 1
ATOM 2052 O O . LYS A 1 279 ? 67.320 26.510 12.890 1.00 65.60 299 LYS A O 1
ATOM 2058 N N . PRO A 1 280 ? 69.421 26.991 12.242 1.00 64.26 300 PRO A N 1
ATOM 2059 C CA . PRO A 1 280 ? 69.642 25.609 11.767 1.00 63.55 300 PRO A CA 1
ATOM 2060 C C . PRO A 1 280 ? 69.587 24.544 12.871 1.00 65.63 300 PRO A C 1
ATOM 2061 O O . PRO A 1 280 ? 69.552 23.366 12.547 1.00 64.33 300 PRO A O 1
ATOM 2065 N N . TYR A 1 281 ? 69.532 24.940 14.152 1.00 62.44 301 TYR A N 1
ATOM 2066 C CA . TYR A 1 281 ? 69.363 23.978 15.256 1.00 61.23 301 TYR A CA 1
ATOM 2067 C C . TYR A 1 281 ? 67.883 23.646 15.471 1.00 62.75 301 TYR A C 1
ATOM 2068 O O . TYR A 1 281 ? 67.562 22.773 16.269 1.00 62.11 301 TYR A O 1
ATOM 2077 N N . LEU A 1 282 ? 66.993 24.394 14.822 1.00 58.37 302 LEU A N 1
ATOM 2078 C CA . LEU A 1 282 ? 65.558 24.234 14.954 1.00 56.14 302 LEU A CA 1
ATOM 2079 C C . LEU A 1 282 ? 65.042 23.308 13.854 1.00 61.56 302 LEU A C 1
ATOM 2080 O O . LEU A 1 282 ? 65.334 23.490 12.676 1.00 61.33 302 LEU A O 1
ATOM 2085 N N . GLU A 1 283 ? 64.311 22.280 14.265 1.00 59.15 303 GLU A N 1
ATOM 2086 C CA . GLU A 1 283 ? 63.770 21.281 13.362 1.00 58.99 303 GLU A CA 1
ATOM 2087 C C . GLU A 1 283 ? 62.242 21.407 13.308 1.00 58.98 303 GLU A C 1
ATOM 2088 O O . GLU A 1 283 ? 61.585 21.450 14.346 1.00 54.83 303 GLU A O 1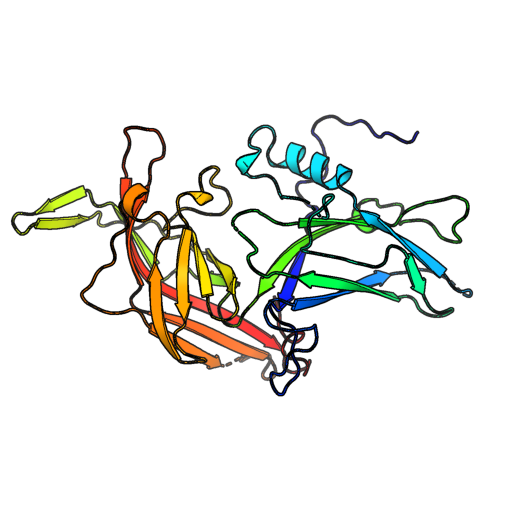
ATOM 2094 N N . HIS A 1 284 ? 61.699 21.481 12.088 1.00 55.70 304 HIS A N 1
ATOM 2095 C CA . HIS A 1 284 ? 60.263 21.495 11.838 1.00 53.51 304 HIS A CA 1
ATOM 2096 C C . HIS A 1 284 ? 59.846 20.065 11.551 1.00 53.22 304 HIS A C 1
ATOM 2097 O O . HIS A 1 284 ? 60.326 19.483 10.572 1.00 51.97 304 HIS A O 1
ATOM 2104 N N . ARG A 1 285 ? 59.021 19.470 12.433 1.00 48.22 305 ARG A N 1
ATOM 2105 C CA . ARG A 1 285 ? 58.518 18.106 12.235 1.00 47.23 305 ARG A CA 1
ATOM 2106 C C . ARG A 1 285 ? 57.098 18.224 11.772 1.00 50.87 305 ARG A C 1
ATOM 2107 O O . ARG A 1 285 ? 56.333 19.046 12.290 1.00 50.60 305 ARG A O 1
ATOM 2115 N N . TYR A 1 286 ? 56.746 17.436 10.785 1.00 47.27 306 TYR A N 1
ATOM 2116 C CA . TYR A 1 286 ? 55.417 17.484 10.201 1.00 45.22 306 TYR A CA 1
ATOM 2117 C C . TYR A 1 286 ? 54.705 16.169 10.270 1.00 47.44 306 TYR A C 1
ATOM 2118 O O . TYR A 1 286 ? 55.316 15.128 10.046 1.00 47.66 306 TYR A O 1
ATOM 2127 N N . VAL A 1 287 ? 53.406 16.215 10.560 1.00 41.21 307 VAL A N 1
ATOM 2128 C CA . VAL A 1 287 ? 52.555 15.040 10.478 1.00 40.44 307 VAL A CA 1
ATOM 2129 C C . VAL A 1 287 ? 51.595 15.368 9.352 1.00 44.01 307 VAL A C 1
ATOM 2130 O O . VAL A 1 287 ? 50.835 16.326 9.484 1.00 45.08 307 VAL A O 1
ATOM 2134 N N . ILE A 1 288 ? 51.664 14.651 8.223 1.00 37.34 308 ILE A N 1
ATOM 2135 C CA . ILE A 1 288 ? 50.753 14.936 7.117 1.00 36.65 308 ILE A CA 1
ATOM 2136 C C . ILE A 1 288 ? 49.717 13.818 7.010 1.00 40.93 308 ILE A C 1
ATOM 2137 O O . ILE A 1 288 ? 50.097 12.667 6.846 1.00 41.44 308 ILE A O 1
ATOM 2142 N N . ILE A 1 289 ? 48.422 14.140 7.082 1.00 36.97 309 ILE A N 1
ATOM 2143 C CA . ILE A 1 289 ? 47.379 13.101 6.924 1.00 34.90 309 ILE A CA 1
ATOM 2144 C C . ILE A 1 289 ? 46.697 13.358 5.610 1.00 38.22 309 ILE A C 1
ATOM 2145 O O . ILE A 1 289 ? 46.121 14.418 5.424 1.00 40.27 309 ILE A O 1
ATOM 2150 N N . ASN A 1 290 ? 46.768 12.407 4.694 1.00 35.09 310 ASN A N 1
ATOM 2151 C CA . ASN A 1 290 ? 46.178 12.541 3.370 1.00 34.89 310 ASN A CA 1
ATOM 2152 C C . ASN A 1 290 ? 44.904 11.758 3.225 1.00 40.59 310 ASN A C 1
ATOM 2153 O O . ASN A 1 290 ? 44.694 10.770 3.923 1.00 40.30 310 ASN A O 1
ATOM 2158 N N . ASN A 1 291 ? 44.071 12.189 2.269 1.00 39.61 311 ASN A N 1
ATOM 2159 C CA . ASN A 1 291 ? 42.819 11.565 1.854 1.00 40.89 311 ASN A CA 1
ATOM 2160 C C . ASN A 1 291 ? 41.796 11.404 2.979 1.00 44.77 311 ASN A C 1
ATOM 2161 O O . ASN A 1 291 ? 41.133 10.368 3.093 1.00 44.28 311 ASN A O 1
ATOM 2166 N N . VAL A 1 292 ? 41.636 12.459 3.765 1.00 40.81 312 VAL A N 1
ATOM 2167 C CA . VAL A 1 292 ? 40.601 12.521 4.780 1.00 39.63 312 VAL A CA 1
ATOM 2168 C C . VAL A 1 292 ? 39.336 12.766 3.963 1.00 46.35 312 VAL A C 1
ATOM 2169 O O . VAL A 1 292 ? 39.288 13.709 3.189 1.00 47.24 312 VAL A O 1
ATOM 2173 N N . ASP A 1 293 ? 38.380 11.866 4.030 1.00 43.98 313 ASP A N 1
ATOM 2174 C CA . ASP A 1 293 ? 37.171 11.986 3.242 1.00 45.05 313 ASP A CA 1
ATOM 2175 C C . ASP A 1 293 ? 35.998 11.361 4.003 1.00 47.98 313 ASP A C 1
ATOM 2176 O O . ASP A 1 293 ? 35.882 10.134 4.077 1.00 47.85 313 ASP A O 1
ATOM 2181 N N . TYR A 1 294 ? 35.149 12.201 4.582 1.00 42.67 314 TYR A N 1
ATOM 2182 C CA . TYR A 1 294 ? 33.979 11.715 5.304 1.00 42.00 314 TYR A CA 1
ATOM 2183 C C . TYR A 1 294 ? 32.812 12.718 5.244 1.00 46.59 314 TYR A C 1
ATOM 2184 O O . TYR A 1 294 ? 32.964 13.906 4.894 1.00 44.07 314 TYR A O 1
ATOM 2193 N N . TYR A 1 295 ? 31.643 12.192 5.602 1.00 44.68 315 TYR A N 1
ATOM 2194 C CA . TYR A 1 295 ? 30.370 12.885 5.671 1.00 45.39 315 TYR A CA 1
ATOM 2195 C C . TYR A 1 295 ? 29.752 12.772 7.066 1.00 49.79 315 TYR A C 1
ATOM 2196 O O . TYR A 1 295 ? 29.846 11.711 7.683 1.00 49.60 315 TYR A O 1
ATOM 2205 N N . PHE A 1 296 ? 29.040 13.814 7.522 1.00 45.86 316 PHE A N 1
ATOM 2206 C CA . PHE A 1 296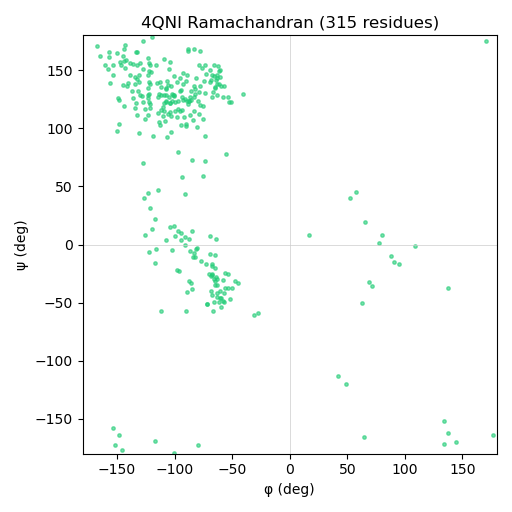 ? 28.308 13.763 8.792 1.00 45.18 316 PHE A CA 1
ATOM 2207 C C . PHE A 1 296 ? 27.193 14.795 8.786 1.00 52.01 316 PHE A C 1
ATOM 2208 O O . PHE A 1 296 ? 27.257 15.764 8.027 1.00 51.76 316 PHE A O 1
ATOM 2216 N N . ASN A 1 297 ? 26.216 14.626 9.688 1.00 50.16 317 ASN A N 1
ATOM 2217 C CA . ASN A 1 297 ? 25.102 15.552 9.851 1.00 51.32 317 ASN A CA 1
ATOM 2218 C C . ASN A 1 297 ? 25.290 16.421 11.078 1.00 54.82 317 ASN A C 1
ATOM 2219 O O . ASN A 1 297 ? 25.442 15.904 12.190 1.00 55.48 317 ASN A O 1
ATOM 2224 N N . TYR A 1 298 ? 25.308 17.737 10.888 1.00 50.03 318 TYR A N 1
ATOM 2225 C CA . TYR A 1 298 ? 25.334 18.658 12.007 1.00 48.10 318 TYR A CA 1
ATOM 2226 C C . TYR A 1 298 ? 23.867 19.036 12.268 1.00 54.70 318 TYR A C 1
ATOM 2227 O O . TYR A 1 298 ? 23.129 19.302 11.311 1.00 53.33 318 TYR A O 1
ATOM 2236 N N . ILE A 1 299 ? 23.436 18.995 13.555 1.00 52.72 319 ILE A N 1
ATOM 2237 C CA . ILE A 1 299 ? 22.062 19.287 13.955 1.00 55.26 319 ILE A CA 1
ATOM 2238 C C . ILE A 1 299 ? 22.088 2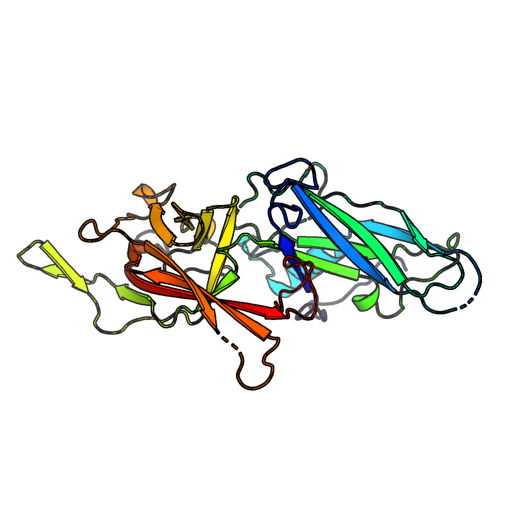0.509 14.903 1.00 59.79 319 ILE A C 1
ATOM 2239 O O . ILE A 1 299 ? 22.358 20.354 16.099 1.00 59.03 319 ILE A O 1
ATOM 2244 N N . PRO A 1 300 ? 21.903 21.740 14.363 1.00 57.95 320 PRO A N 1
ATOM 2245 C CA . PRO A 1 300 ? 21.913 22.937 15.234 1.00 58.63 320 PRO A CA 1
ATOM 2246 C C . PRO A 1 300 ? 20.721 22.917 16.202 1.00 66.25 320 PRO A C 1
ATOM 2247 O O . PRO A 1 300 ? 20.890 23.058 17.413 1.00 65.72 320 PRO A O 1
ATOM 2251 N N . VAL A 1 301 ? 19.519 22.684 15.655 1.00 64.61 321 VAL A N 1
ATOM 2252 C CA . VAL A 1 301 ? 18.277 22.535 16.402 1.00 66.44 321 VAL A CA 1
ATOM 2253 C C . VAL A 1 301 ? 17.587 21.299 15.839 1.00 73.61 321 VAL A C 1
ATOM 2254 O O . VAL A 1 301 ? 17.844 20.947 14.686 1.00 74.33 321 VAL A O 1
ATOM 2258 N N . GLU A 1 302 ? 16.733 20.631 16.633 1.00 71.54 322 GLU A N 1
ATOM 2259 C CA . GLU A 1 302 ? 16.017 19.433 16.188 1.00 72.69 322 GLU A CA 1
ATOM 2260 C C . GLU A 1 302 ? 15.195 19.741 14.921 1.00 77.86 322 GLU A C 1
ATOM 2261 O O . GLU A 1 302 ? 14.610 20.821 14.788 1.00 78.63 322 GLU A O 1
ATOM 2263 N N . GLY A 1 303 ? 15.247 18.828 13.968 1.00 74.51 323 GLY A N 1
ATOM 2264 C CA . GLY A 1 303 ? 14.562 18.986 12.689 1.00 75.88 323 GLY A CA 1
ATOM 2265 C C . GLY A 1 303 ? 15.385 19.661 11.604 1.00 76.48 323 GLY A C 1
ATOM 2266 O O . GLY A 1 303 ? 14.992 19.624 10.438 1.00 75.42 323 GLY A O 1
ATOM 2267 N N . THR A 1 304 ? 16.505 20.325 11.988 1.00 71.93 324 THR A N 1
ATOM 2268 C CA . THR A 1 304 ? 17.441 20.986 11.072 1.00 70.52 324 THR A CA 1
ATOM 2269 C C . THR A 1 304 ? 18.667 20.102 10.951 1.00 70.67 324 THR A C 1
ATOM 2270 O O . THR A 1 304 ? 19.372 19.879 11.939 1.00 67.54 324 THR A O 1
ATOM 2274 N N . ILE A 1 305 ? 18.890 19.566 9.750 1.00 68.04 325 ILE A N 1
ATOM 2275 C CA . ILE A 1 305 ? 20.014 18.682 9.428 1.00 65.91 325 ILE A CA 1
ATOM 2276 C C . ILE A 1 305 ? 20.839 19.304 8.284 1.00 67.62 325 ILE A C 1
ATOM 2277 O O . ILE A 1 305 ? 20.326 19.476 7.168 1.00 69.35 325 ILE A O 1
ATOM 2282 N N . ILE A 1 306 ? 22.117 19.623 8.569 1.00 59.42 326 ILE A N 1
ATOM 2283 C CA . ILE A 1 306 ? 23.093 20.153 7.612 1.00 56.90 326 ILE A CA 1
ATOM 2284 C C . ILE A 1 306 ? 24.163 19.090 7.408 1.00 57.78 326 ILE A C 1
ATOM 2285 O O . ILE A 1 306 ? 25.031 18.916 8.270 1.00 54.60 326 ILE A O 1
ATOM 2290 N N . ARG A 1 307 ? 24.087 18.376 6.275 1.00 54.70 327 ARG A N 1
ATOM 2291 C CA . ARG A 1 307 ? 25.025 17.310 5.946 1.00 52.89 327 ARG A CA 1
ATOM 2292 C C . ARG A 1 307 ? 26.301 17.881 5.327 1.00 55.37 327 ARG A C 1
ATOM 2293 O O . ARG A 1 307 ? 26.273 18.468 4.239 1.00 55.56 327 ARG A O 1
ATOM 2301 N N . TYR A 1 308 ? 27.423 17.710 6.035 1.00 50.36 328 TYR A N 1
ATOM 2302 C CA . TYR A 1 308 ? 28.717 18.201 5.571 1.00 49.32 328 TYR A CA 1
ATOM 2303 C C . TYR A 1 308 ? 29.563 17.126 4.964 1.00 51.32 328 TYR A C 1
ATOM 2304 O O . TYR A 1 308 ? 29.528 15.984 5.421 1.00 50.35 328 TYR A O 1
ATOM 2313 N N . HIS A 1 309 ? 30.336 17.505 3.932 1.00 47.59 329 HIS A N 1
ATOM 2314 C CA . HIS A 1 309 ? 31.365 16.704 3.312 1.00 45.97 329 HIS A CA 1
ATOM 2315 C C . HIS A 1 309 ? 32.707 17.336 3.689 1.00 46.04 329 HIS A C 1
ATOM 2316 O O . HIS A 1 309 ? 33.011 18.455 3.278 1.00 46.40 329 HIS A O 1
ATOM 2323 N N . VAL A 1 310 ? 33.471 16.636 4.522 1.00 40.58 330 VAL A N 1
ATOM 2324 C CA . VAL A 1 310 ? 34.791 17.050 5.022 1.00 39.63 330 VAL A CA 1
ATOM 2325 C C . VAL A 1 310 ? 35.820 16.261 4.231 1.00 46.29 330 VAL A C 1
ATOM 2326 O O . VAL A 1 310 ? 35.741 15.029 4.205 1.00 46.52 330 VAL A O 1
ATOM 2330 N N . LYS A 1 311 ? 36.765 16.955 3.558 1.00 42.94 331 LYS A N 1
ATOM 2331 C CA . LYS A 1 311 ? 37.719 16.282 2.684 1.00 42.25 331 LYS A CA 1
ATOM 2332 C C . LYS A 1 311 ? 39.035 17.051 2.533 1.00 48.22 331 LYS A C 1
ATOM 2333 O O . LYS A 1 311 ? 39.029 18.281 2.501 1.00 48.99 331 LYS A O 1
ATOM 2339 N N . GLY A 1 312 ? 40.142 16.309 2.400 1.00 43.14 332 GLY A N 1
ATOM 2340 C CA . GLY A 1 312 ? 41.450 16.897 2.208 1.00 42.22 332 GLY A CA 1
ATOM 2341 C C . GLY A 1 312 ? 42.589 16.352 3.041 1.00 45.57 332 GLY A C 1
ATOM 2342 O O . GLY A 1 312 ? 42.625 15.171 3.432 1.00 43.72 332 GLY A O 1
ATOM 2343 N N . THR A 1 313 ? 43.556 17.249 3.271 1.00 41.27 333 THR A N 1
ATOM 2344 C CA . THR A 1 313 ? 44.802 17.005 3.974 1.00 40.26 333 THR A CA 1
ATOM 2345 C C . THR A 1 313 ? 44.852 17.803 5.249 1.00 43.96 333 THR A C 1
ATOM 2346 O O . THR A 1 313 ? 44.502 18.986 5.254 1.00 44.77 333 THR A O 1
ATOM 2350 N N . LEU A 1 314 ? 45.347 17.163 6.304 1.00 39.53 334 LEU A N 1
ATOM 2351 C CA . LEU A 1 314 ? 45.649 17.738 7.610 1.00 39.41 334 LEU A CA 1
ATOM 2352 C C . LEU A 1 314 ? 47.157 17.813 7.739 1.00 43.10 334 LEU A C 1
ATOM 2353 O O . LEU A 1 314 ? 47.835 16.851 7.385 1.00 43.85 334 LEU A O 1
ATOM 2358 N N . THR A 1 315 ? 47.691 18.931 8.215 1.00 39.64 335 THR A N 1
ATOM 2359 C CA . THR A 1 315 ? 49.130 19.097 8.410 1.00 39.67 335 THR A CA 1
ATOM 2360 C C . THR A 1 315 ? 49.375 19.706 9.768 1.00 43.89 335 THR A C 1
ATOM 2361 O O . THR A 1 315 ? 48.877 20.797 10.071 1.00 45.10 335 THR A O 1
ATOM 2365 N N . LEU A 1 316 ? 50.147 18.993 10.576 1.00 37.96 336 LEU A N 1
ATOM 2366 C CA . LEU A 1 316 ? 50.601 19.419 11.873 1.00 36.62 336 LEU A CA 1
ATOM 2367 C C . LEU A 1 316 ? 52.083 19.708 11.801 1.00 43.82 336 LEU A C 1
ATOM 2368 O O . LEU A 1 316 ? 52.834 18.858 11.352 1.00 43.65 336 LEU A O 1
ATOM 2373 N N . SER A 1 317 ? 52.505 20.878 12.266 1.00 43.88 337 SER A N 1
ATOM 2374 C CA . SER A 1 317 ? 53.924 21.242 12.372 1.00 45.18 337 SER A CA 1
ATOM 2375 C C . SER A 1 317 ? 54.302 21.371 13.864 1.00 46.78 337 SER A C 1
ATOM 2376 O O . SER A 1 317 ? 53.524 21.852 14.676 1.00 44.72 337 SER A O 1
ATOM 2379 N N . ARG A 1 318 ? 55.466 20.902 14.208 1.00 43.93 338 ARG A N 1
ATOM 2380 C CA . ARG A 1 318 ? 55.968 20.931 15.566 1.00 44.06 338 ARG A CA 1
ATOM 2381 C C . ARG A 1 318 ? 57.414 21.361 15.500 1.00 51.03 338 ARG A C 1
ATOM 2382 O O . ARG A 1 318 ? 58.198 20.767 14.758 1.00 52.88 338 ARG A O 1
ATOM 2390 N N . ASP A 1 319 ? 57.770 22.400 16.239 1.00 48.97 339 ASP A N 1
ATOM 2391 C CA . ASP A 1 319 ? 59.136 22.889 16.210 1.00 51.00 339 ASP A CA 1
ATOM 2392 C C . ASP A 1 319 ? 59.895 22.328 17.350 1.00 54.44 339 ASP A C 1
ATOM 2393 O O . ASP A 1 319 ? 59.485 22.460 18.504 1.00 52.13 339 ASP A O 1
ATOM 2398 N N . ILE A 1 320 ? 61.000 21.661 17.013 1.00 54.42 340 ILE A N 1
ATOM 2399 C CA . ILE A 1 320 ? 61.895 21.000 17.948 1.00 55.78 340 ILE A CA 1
ATOM 2400 C C . ILE A 1 320 ? 63.198 21.754 17.963 1.00 63.97 340 ILE A C 1
ATOM 2401 O O . ILE A 1 320 ? 63.892 21.819 16.952 1.00 65.39 340 ILE A O 1
ATOM 2406 N N . ASN A 1 321 ? 63.517 22.342 19.108 1.00 63.90 341 ASN A N 1
ATOM 2407 C CA . ASN A 1 321 ? 64.760 23.075 19.329 1.00 66.39 341 ASN A CA 1
ATOM 2408 C C . ASN A 1 321 ? 65.758 22.074 19.843 1.00 74.10 341 ASN A C 1
ATOM 2409 O O . ASN A 1 321 ? 65.690 21.727 21.017 1.00 74.82 341 ASN A O 1
ATOM 2414 N N . THR A 1 322 ? 66.678 21.601 18.997 1.00 73.68 342 THR A N 1
ATOM 2415 C CA . THR A 1 322 ? 67.670 20.595 19.409 1.00 75.13 342 THR A CA 1
ATOM 2416 C C . THR A 1 322 ? 68.740 21.136 20.422 1.00 82.92 342 THR A C 1
ATOM 2417 O O . THR A 1 322 ? 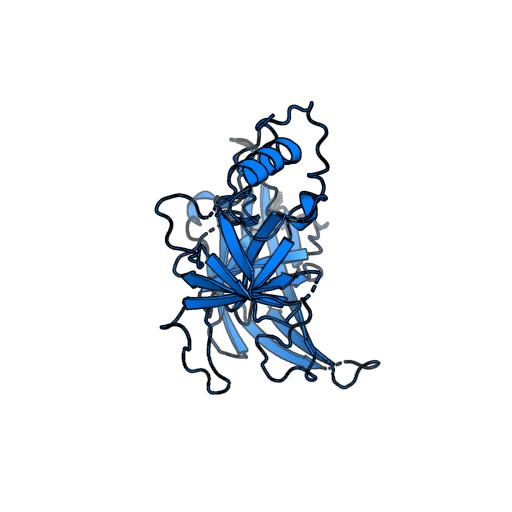69.651 20.380 20.785 1.00 84.07 342 THR A O 1
ATOM 2421 N N . GLN A 1 323 ? 68.591 22.393 20.935 1.00 80.78 343 GLN A N 1
ATOM 2422 C CA . GLN A 1 323 ? 69.500 22.933 21.972 1.00 83.62 343 GLN A CA 1
ATOM 2423 C C . GLN A 1 323 ? 69.008 22.482 23.387 1.00 91.61 343 GLN A C 1
ATOM 2424 O O . GLN A 1 323 ? 69.468 22.987 24.424 1.00 91.93 343 GLN A O 1
ATOM 2430 N N . ILE A 1 324 ? 68.053 21.517 23.385 1.00 89.50 344 ILE A N 1
ATOM 2431 C CA . ILE A 1 324 ? 67.440 20.783 24.498 1.00 88.84 344 ILE A CA 1
ATOM 2432 C C . ILE A 1 324 ? 67.439 19.292 24.024 1.00 96.49 344 ILE A C 1
ATOM 2433 O O . ILE A 1 324 ? 66.881 19.008 22.959 1.00 95.33 344 ILE A O 1
ATOM 2438 N N . PRO A 1 325 ? 68.143 18.349 24.709 1.00 97.19 345 PRO A N 1
ATOM 2439 C CA . PRO A 1 325 ? 68.226 16.969 24.180 1.00 98.19 345 PRO A CA 1
ATOM 2440 C C . PRO A 1 325 ? 67.175 15.994 24.731 1.00 103.00 345 PRO A C 1
ATOM 2441 O O . PRO A 1 325 ? 67.216 14.808 24.383 1.00 102.86 345 PRO A O 1
ATOM 2445 N N . ASP A 1 326 ? 66.235 16.493 25.571 1.00 99.89 346 ASP A N 1
ATOM 2446 C CA . ASP A 1 326 ? 65.169 15.717 26.216 1.00 98.84 346 ASP A CA 1
ATOM 2447 C C . ASP A 1 326 ? 64.056 15.291 25.235 1.00 102.22 346 ASP A C 1
ATOM 2448 O O . ASP A 1 326 ? 63.272 14.395 25.569 1.00 101.51 346 ASP A O 1
ATOM 2450 N N . GLU A 1 327 ? 63.989 15.932 24.043 1.00 98.47 347 GLU A N 1
ATOM 2451 C CA . GLU A 1 327 ? 63.012 15.746 22.952 1.00 97.17 347 GLU A CA 1
ATOM 2452 C C . GLU A 1 327 ? 61.585 16.097 23.414 1.00 98.87 347 GLU A C 1
ATOM 2453 O O . GLU A 1 327 ? 60.907 16.862 22.725 1.00 97.41 347 GLU A O 1
ATOM 2459 N N . ASP A 1 328 ? 61.137 15.531 24.566 1.00 94.60 348 ASP A N 1
ATOM 2460 C CA . ASP A 1 328 ? 59.834 15.794 25.197 1.00 92.21 348 ASP A CA 1
ATOM 2461 C C . ASP A 1 328 ? 59.830 17.250 25.739 1.00 93.85 348 ASP A C 1
ATOM 2462 O O . ASP A 1 328 ? 58.777 17.884 25.800 1.00 92.78 348 ASP A O 1
ATOM 2467 N N . GLN A 1 329 ? 61.023 17.781 26.079 1.00 89.54 349 GLN A N 1
ATOM 2468 C CA . GLN A 1 329 ? 61.203 19.141 26.584 1.00 88.52 349 GLN A CA 1
ATOM 2469 C C . GLN A 1 329 ? 61.640 20.128 25.480 1.00 89.82 349 GLN A C 1
ATOM 2470 O O . GLN A 1 329 ? 61.418 21.338 25.629 1.00 90.00 349 GLN A O 1
ATOM 2476 N N . ALA A 1 330 ? 62.237 19.612 24.374 1.00 82.96 350 ALA A N 1
ATOM 2477 C CA . ALA A 1 330 ? 62.766 20.394 23.243 1.00 81.52 350 ALA A CA 1
ATOM 2478 C C . ALA A 1 330 ? 61.697 21.125 22.401 1.00 77.96 350 ALA A C 1
ATOM 2479 O O . ALA A 1 330 ? 62.068 22.036 21.645 1.00 78.90 350 ALA A O 1
ATOM 2481 N N . ILE A 1 331 ? 60.397 20.736 22.520 1.00 66.25 351 ILE A N 1
ATOM 2482 C CA . ILE A 1 331 ? 59.294 21.298 21.725 1.00 61.97 351 ILE A CA 1
ATOM 2483 C C . ILE A 1 331 ? 59.022 22.739 22.050 1.00 63.70 351 ILE A C 1
ATOM 2484 O O . ILE A 1 331 ? 58.829 23.088 23.213 1.00 63.99 351 ILE A O 1
ATOM 2489 N N . GLU A 1 332 ? 58.918 23.559 20.991 1.00 60.12 352 GLU A N 1
ATOM 2490 C CA . GLU A 1 332 ? 58.560 24.975 21.076 1.00 60.00 352 GLU A CA 1
ATOM 2491 C C . GLU A 1 332 ? 57.069 25.087 20.797 1.00 62.33 352 GLU A C 1
ATOM 2492 O O . GLU A 1 332 ? 56.650 25.378 19.672 1.00 63.57 352 GLU A O 1
ATOM 2498 N N . TRP A 1 333 ? 56.266 24.793 21.829 1.00 56.11 353 TRP A N 1
ATOM 2499 C CA . TRP A 1 333 ? 54.799 24.814 21.778 1.00 52.74 353 TRP A CA 1
ATOM 2500 C C . TRP A 1 333 ? 54.242 26.203 21.451 1.00 73.09 353 TRP A C 1
ATOM 2501 O O . TRP A 1 333 ? 54.827 27.211 21.925 1.00 79.47 353 TRP A O 1
#

Radius of gyration: 22.73 Å; Cα contacts (8 Å, |Δi|>4): 685; chains: 1; bounding box: 55×40×71 Å

Solvent-accessible surface area: 17130 Å² total

Foldseek 3Di:
DPDDDDDLDDPLVDQEDEDEWALFDDFPVRDGDQPDWRKTKDWAKDFADDAAKFKWFKDFCVPVQVSSQCSPPNPLCLLGQDEVDPPDQAKDWDRIWMDHGPDGMTTIMIIGRCAQPDLRQYWGKMFTDDDPVGPDGQPPPRSRRIHTYRYAHDAPPWDKWAQVFKWKWWFPAADPVRHTDTDPDTDTDRIWGWGDRTNFKTWTFPDPDHSNDSCRVQGIWMWGAPDDFKDFIDIDDPNCVVFVKDFDPPDTKMWGWDWDDPVQVQKIKIKIKIFWRWMWTWDPPDPPDTTIIIMTGMIMDIWIFRVVDVRSSPRTPD

Organism: Bacteroides thetaiotaomicron (strain ATCC 29148 / DSM 2079 / JCM 5827 / CCUG 10774 / NCTC 10582 / VPI-5482 / E50) (NCBI:txid226186)

Secondary structure (DSSP, 8-state):
-------S--STTS-EEEEEEESS-B-TT--BSSSSTTEEEEEEEEE------EEEEEEE-HHHHHHHHHHHHTT-GGGSEE---TT--SEE--SEEEE-TT-SEEEEEEEEE-TT----EEEEEEEE---SSSSS---SSTTTSEEEEEEEEE-TT-EEEE-TTEEEEEEEEE-TTSPEEE-SS----SEEEEEEEETTEEEEESTT--TT-TTGGGGEEEEEEESSSEEEEEEE-TTTTTTT-EE--SS--EEEEEE---S-TTEEEEEEEEEEEEEEEEE-SSTT--EEEEEEEEEEEEEEEETTSSSSSSSB--

B-factor: mean 58.57, std 19.4, range [30.61, 132.0]

CATH classification: 2.40.128.440

Sequence (318 aa):
YEHYISFSSQLDSKGVTNIYVPYSRHDAEGNYAEGGEGRSNYQLPILVSGPSNVTVHVAHDADTLNILNYARYATRTELYYEDGAEGLAYASYPESLQIKAGENKGLLDLKFDFRNIDSEKWVLPLQIVDDASYNYVAHPRKDYAKAILRIFPFNDYSGDYSGTGITNKVVTGYDGDGKPIETAESITKSSIRGYVIDEQTIFTYAGIVDEDYTDRRKYKIKFAFNGETNGSVTISCDNAEEIGFELNKDVTTPSFRISSSDDAKPYLEHRYVIINNVDYYFNYIPVEGTIIRYHVKGTLTLSRDINTQIPDEDQAIEW